Protein AF-A0A8J3FKF2-F1 (afdb_monomer_lite)

Structure (mmCIF, N/CA/C/O backbone):
data_AF-A0A8J3FKF2-F1
#
_entry.id   AF-A0A8J3FKF2-F1
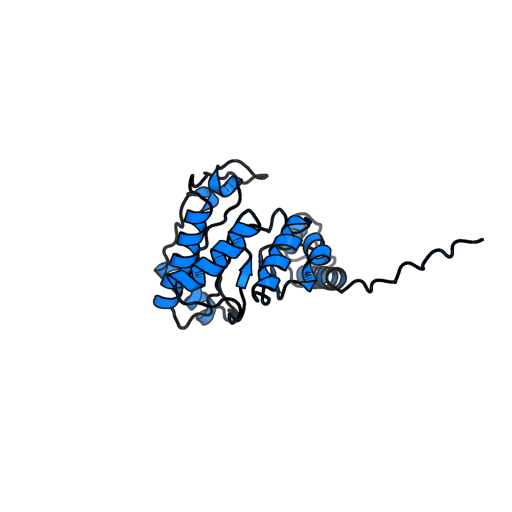#
loop_
_atom_site.group_PDB
_atom_site.id
_atom_site.type_symbol
_atom_site.label_atom_id
_atom_site.label_alt_id
_atom_site.label_comp_id
_atom_site.label_asym_id
_atom_site.label_entity_id
_atom_site.label_seq_id
_atom_site.pdbx_PDB_ins_code
_atom_site.Cartn_x
_atom_site.Cartn_y
_atom_site.Cartn_z
_atom_site.occupancy
_atom_site.B_iso_or_equiv
_atom_site.auth_seq_id
_atom_site.auth_comp_id
_atom_site.auth_asym_id
_atom_site.auth_atom_id
_atom_site.pdbx_PDB_model_num
ATOM 1 N N . MET A 1 1 ? 1.160 11.896 -6.308 1.00 74.00 1 MET A N 1
ATOM 2 C CA . MET A 1 1 ? 1.160 11.082 -5.065 1.00 74.00 1 MET A CA 1
ATOM 3 C C . MET A 1 1 ? 1.276 12.001 -3.857 1.00 74.00 1 MET A C 1
ATOM 5 O O . MET A 1 1 ? 1.929 13.041 -3.976 1.00 74.00 1 MET A O 1
ATOM 9 N N . VAL A 1 2 ? 0.697 11.613 -2.712 1.00 82.31 2 VAL A N 1
ATOM 10 C CA . VAL A 1 2 ? 0.692 12.404 -1.460 1.00 82.31 2 VAL A CA 1
ATOM 11 C C . VAL A 1 2 ? 2.087 12.922 -1.109 1.00 82.31 2 VAL A C 1
ATOM 13 O O . VAL A 1 2 ? 2.254 14.107 -0.851 1.00 82.31 2 VAL A O 1
ATOM 16 N N . GLN A 1 3 ? 3.116 12.083 -1.239 1.00 83.50 3 GLN A N 1
ATOM 17 C CA . GLN A 1 3 ? 4.503 12.444 -0.923 1.00 83.50 3 GLN A CA 1
ATOM 18 C C . GLN A 1 3 ? 5.053 13.687 -1.657 1.00 83.50 3 GLN A C 1
ATOM 20 O O . GLN A 1 3 ? 5.934 14.359 -1.134 1.00 83.50 3 GLN A O 1
ATOM 25 N N . GLN A 1 4 ? 4.544 14.015 -2.849 1.00 85.81 4 GLN A N 1
ATOM 26 C CA . GLN A 1 4 ? 4.988 15.174 -3.644 1.00 85.81 4 GLN A CA 1
ATOM 27 C C . GLN A 1 4 ? 4.035 16.367 -3.560 1.00 85.81 4 GLN A C 1
ATOM 29 O O . GLN A 1 4 ? 4.445 17.500 -3.771 1.00 85.81 4 GLN A O 1
ATOM 34 N N . THR A 1 5 ? 2.756 16.108 -3.295 1.00 89.38 5 THR A N 1
ATOM 35 C CA . THR A 1 5 ? 1.676 17.102 -3.448 1.00 89.38 5 THR A CA 1
ATOM 36 C C . THR A 1 5 ? 0.939 17.381 -2.143 1.00 89.38 5 THR A C 1
ATOM 38 O O . THR A 1 5 ? 0.010 18.180 -2.125 1.00 89.38 5 THR A O 1
ATOM 41 N N . ARG A 1 6 ? 1.342 16.719 -1.050 1.00 92.62 6 ARG A N 1
ATOM 42 C CA . ARG A 1 6 ? 0.738 16.762 0.294 1.00 92.62 6 ARG A CA 1
ATOM 43 C C . ARG A 1 6 ? -0.712 16.270 0.372 1.00 92.62 6 ARG A C 1
ATOM 45 O O . ARG A 1 6 ? -1.298 16.270 1.448 1.00 92.62 6 ARG A O 1
ATOM 52 N N . ARG A 1 7 ? -1.289 15.825 -0.748 1.00 92.88 7 ARG A N 1
ATOM 53 C CA . ARG A 1 7 ? -2.654 15.300 -0.852 1.00 92.88 7 ARG A CA 1
ATOM 54 C C . ARG A 1 7 ? -2.790 14.293 -1.986 1.00 92.88 7 ARG A C 1
ATOM 56 O O . ARG A 1 7 ? -1.927 14.195 -2.857 1.00 92.88 7 ARG A O 1
ATOM 63 N N . TRP A 1 8 ? -3.892 13.558 -1.997 1.00 94.69 8 TRP A N 1
ATOM 64 C CA . TRP A 1 8 ? -4.310 12.836 -3.192 1.00 94.69 8 TRP A CA 1
ATOM 65 C C . TRP A 1 8 ? -4.815 13.832 -4.239 1.00 94.69 8 TRP A C 1
ATOM 67 O O . TRP A 1 8 ? -5.600 14.722 -3.930 1.00 94.69 8 TRP A O 1
ATOM 77 N N . THR A 1 9 ? -4.313 13.717 -5.468 1.00 94.62 9 THR A N 1
ATOM 78 C CA . THR A 1 9 ? -4.719 14.571 -6.601 1.00 94.62 9 THR A CA 1
ATOM 79 C C . THR A 1 9 ? -5.822 13.942 -7.444 1.00 94.62 9 THR A C 1
ATOM 81 O O . THR A 1 9 ? -6.463 14.641 -8.214 1.00 94.62 9 THR A O 1
ATOM 84 N N . ILE A 1 10 ? -6.015 12.631 -7.304 1.00 94.94 10 ILE A N 1
ATOM 85 C CA . ILE A 1 10 ? -7.121 11.870 -7.884 1.00 94.94 10 ILE A CA 1
ATOM 86 C C . ILE A 1 10 ? -8.153 11.720 -6.772 1.00 94.94 10 ILE A C 1
ATOM 88 O O . ILE A 1 10 ? -7.801 11.268 -5.678 1.00 94.94 10 ILE A O 1
ATOM 92 N N . GLY A 1 11 ? -9.392 12.128 -7.029 1.00 96.88 11 GLY A N 1
ATOM 93 C CA . GLY A 1 11 ? -10.478 11.990 -6.060 1.00 96.88 11 GLY A CA 1
ATOM 94 C C . GLY A 1 11 ? -10.987 10.542 -5.948 1.00 96.88 11 GLY A C 1
ATOM 95 O O . GLY A 1 11 ? -10.797 9.764 -6.884 1.00 96.88 11 GLY A O 1
ATOM 96 N N . PRO A 1 12 ? -11.696 10.187 -4.861 1.00 98.06 12 PRO A N 1
ATOM 97 C CA . PRO A 1 12 ? -12.254 8.846 -4.651 1.00 98.06 12 PRO A CA 1
ATOM 98 C C . PRO A 1 12 ? -13.132 8.339 -5.801 1.00 98.06 12 PRO A C 1
ATOM 100 O O . PRO A 1 12 ? -12.966 7.206 -6.243 1.00 98.06 12 PRO A O 1
ATOM 103 N N . GLY A 1 13 ? -14.016 9.183 -6.347 1.00 98.38 13 GLY A N 1
ATOM 104 C CA . GLY A 1 13 ? -14.876 8.804 -7.476 1.00 98.38 13 GLY A CA 1
ATOM 105 C C . GLY A 1 13 ? -14.091 8.497 -8.755 1.00 98.38 13 GLY A C 1
ATOM 106 O O . GLY A 1 13 ? -14.350 7.497 -9.422 1.00 98.38 13 GLY A O 1
ATOM 107 N N . GLU A 1 14 ? -13.072 9.303 -9.065 1.00 98.38 14 GLU A N 1
ATOM 108 C CA . GLU A 1 14 ? -12.185 9.039 -10.202 1.00 98.38 14 GLU A CA 1
ATOM 109 C C . GLU A 1 14 ? -11.355 7.766 -9.974 1.00 98.38 14 GLU A C 1
ATOM 111 O O . GLU A 1 14 ? -11.168 6.968 -10.894 1.00 98.38 14 GLU A O 1
ATOM 116 N N . TYR A 1 15 ? -10.884 7.537 -8.746 1.00 98.25 15 TYR A N 1
ATOM 117 C CA . TYR A 1 15 ? -10.175 6.312 -8.390 1.00 98.25 15 TYR A CA 1
ATOM 118 C C . TYR A 1 15 ? -11.058 5.072 -8.585 1.00 98.25 15 TYR A C 1
ATOM 120 O O . TYR A 1 15 ? -10.641 4.135 -9.264 1.00 98.25 15 TYR A O 1
ATOM 128 N N . VAL A 1 16 ? -12.302 5.097 -8.096 1.00 98.56 16 VAL A N 1
ATOM 129 C CA . VAL A 1 16 ? -13.299 4.033 -8.309 1.00 98.56 16 VAL A CA 1
ATOM 130 C C . VAL A 1 16 ? -13.549 3.781 -9.795 1.00 98.56 16 VAL A C 1
ATOM 132 O O . VAL A 1 16 ? -13.548 2.627 -10.223 1.00 98.56 16 VAL A O 1
ATOM 135 N N . ALA A 1 17 ? -13.716 4.833 -10.601 1.00 98.31 17 ALA A N 1
ATOM 136 C CA . ALA A 1 17 ? -13.923 4.686 -12.041 1.00 98.31 17 ALA A CA 1
ATOM 137 C C . ALA A 1 17 ? -12.740 3.965 -12.712 1.00 98.31 17 ALA A C 1
ATOM 139 O O . ALA A 1 17 ? -12.934 3.068 -13.533 1.00 98.31 17 ALA A O 1
ATOM 140 N N . ARG A 1 18 ? -11.505 4.292 -12.304 1.00 98.00 18 ARG A N 1
ATOM 141 C CA . ARG A 1 18 ? -10.296 3.592 -12.765 1.00 98.00 18 ARG A CA 1
ATOM 142 C C . ARG A 1 18 ? -10.274 2.133 -12.310 1.00 98.00 18 ARG A C 1
ATOM 144 O O . ARG A 1 18 ? -9.927 1.272 -13.109 1.00 98.00 18 ARG A O 1
ATOM 151 N N . LEU A 1 19 ? -10.658 1.836 -11.068 1.00 98.25 19 LEU A N 1
ATOM 152 C CA . LEU A 1 19 ? -10.714 0.457 -10.577 1.00 98.25 19 LEU A CA 1
ATOM 153 C C . LEU A 1 19 ? -11.749 -0.390 -11.330 1.00 98.25 19 LEU A C 1
ATOM 155 O O . LEU A 1 19 ? -11.426 -1.514 -11.712 1.00 98.25 19 LEU A O 1
ATOM 159 N N . ARG A 1 20 ? -12.946 0.149 -11.606 1.00 98.19 20 ARG A N 1
ATOM 160 C CA . ARG A 1 20 ? -13.951 -0.530 -12.446 1.00 98.19 20 ARG A CA 1
ATOM 161 C C . ARG A 1 20 ? -13.404 -0.796 -13.839 1.00 98.19 20 ARG A C 1
ATOM 163 O O . ARG A 1 20 ? -13.422 -1.933 -14.287 1.00 98.19 20 ARG A O 1
ATOM 170 N N . ARG A 1 21 ? -12.773 0.205 -14.457 1.00 97.88 21 ARG A N 1
ATOM 171 C CA . ARG A 1 21 ? -12.080 0.026 -15.736 1.00 97.88 21 ARG A CA 1
ATOM 172 C C . ARG A 1 21 ? -11.040 -1.100 -15.687 1.00 97.88 21 ARG A C 1
ATOM 174 O O . ARG A 1 21 ? -10.989 -1.929 -16.587 1.00 97.88 21 ARG A O 1
ATOM 181 N N . TYR A 1 22 ? -10.209 -1.160 -14.647 1.00 97.44 22 TYR A N 1
ATOM 182 C CA . TYR A 1 22 ? -9.208 -2.224 -14.515 1.00 97.44 22 TYR A CA 1
ATOM 183 C C . TYR A 1 22 ? -9.851 -3.604 -14.336 1.00 97.44 22 TYR A C 1
ATOM 185 O O . TYR A 1 22 ? -9.356 -4.578 -14.897 1.00 97.44 22 TYR A O 1
ATOM 193 N N . ARG A 1 23 ? -10.959 -3.700 -13.596 1.00 97.12 23 ARG A N 1
ATOM 194 C CA . ARG A 1 23 ? -11.720 -4.945 -13.453 1.00 97.12 23 ARG A CA 1
ATOM 195 C C . ARG A 1 23 ? -12.351 -5.380 -14.779 1.00 97.12 23 ARG A C 1
ATOM 197 O O . ARG A 1 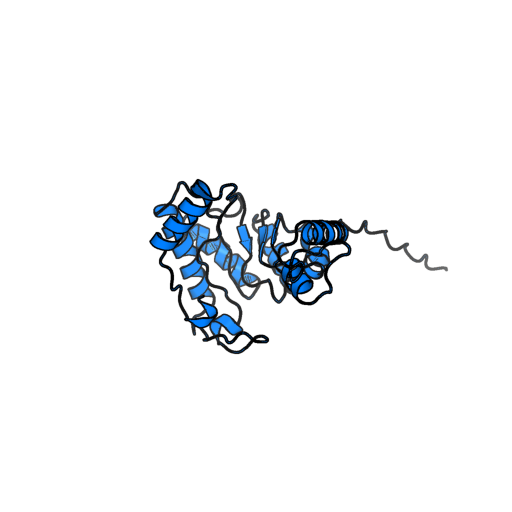23 ? -12.224 -6.548 -15.130 1.00 97.12 23 ARG A O 1
ATOM 204 N N . ASP A 1 24 ? -12.985 -4.452 -15.487 1.00 97.19 24 ASP A N 1
ATOM 205 C CA . ASP A 1 24 ? -13.892 -4.749 -16.600 1.00 97.19 24 ASP A CA 1
ATOM 206 C C . ASP A 1 24 ? -13.162 -4.835 -17.951 1.00 97.19 24 ASP A C 1
ATOM 208 O O . ASP A 1 24 ? -13.478 -5.697 -18.766 1.00 97.19 24 ASP A O 1
ATOM 212 N N . GLU A 1 25 ? -12.151 -3.990 -18.185 1.00 97.69 25 GLU A N 1
ATOM 213 C CA . GLU A 1 25 ? -11.429 -3.927 -19.468 1.00 97.69 25 GLU A CA 1
ATOM 214 C C . GLU A 1 25 ? -10.081 -4.663 -19.451 1.00 97.69 25 GLU A C 1
ATOM 216 O O . GLU A 1 25 ? -9.671 -5.221 -20.467 1.00 97.69 25 GLU A O 1
ATOM 221 N N . ILE A 1 26 ? -9.359 -4.649 -18.322 1.00 95.38 26 ILE A N 1
ATOM 222 C CA . ILE A 1 26 ? -8.056 -5.335 -18.198 1.00 95.38 26 ILE A CA 1
ATOM 223 C C . ILE A 1 26 ? -8.250 -6.753 -17.642 1.00 95.38 26 ILE A C 1
ATOM 225 O O . ILE A 1 26 ? -7.617 -7.703 -18.108 1.00 95.38 26 ILE A O 1
ATOM 229 N N . GLY A 1 27 ? -9.139 -6.903 -16.658 1.00 93.50 27 GLY A N 1
ATOM 230 C CA . GLY A 1 27 ? -9.433 -8.171 -16.001 1.00 93.50 27 GLY A CA 1
ATOM 231 C C . GLY A 1 27 ? -8.412 -8.566 -14.930 1.00 93.50 27 GLY A C 1
ATOM 232 O O . GLY A 1 27 ? -7.360 -7.952 -14.755 1.00 93.50 27 GLY A O 1
ATOM 233 N N . ARG A 1 28 ? -8.732 -9.642 -14.195 1.00 93.94 28 ARG A N 1
ATOM 234 C CA . ARG A 1 28 ? -7.884 -10.244 -13.139 1.00 93.94 28 ARG A CA 1
ATOM 235 C C . ARG A 1 28 ? -7.518 -9.301 -11.982 1.00 93.94 28 ARG A C 1
ATOM 237 O O . ARG A 1 28 ? -6.514 -9.524 -11.304 1.00 93.94 28 ARG A O 1
ATOM 244 N N . LEU A 1 29 ? -8.333 -8.277 -11.726 1.00 96.38 29 LEU A N 1
ATOM 245 C CA . LEU A 1 29 ? -8.204 -7.461 -10.522 1.00 96.38 29 LEU A CA 1
ATOM 246 C C . LEU A 1 29 ? -8.558 -8.316 -9.296 1.00 96.38 29 LEU A C 1
ATOM 248 O O . LEU A 1 29 ? -9.726 -8.600 -9.058 1.00 96.38 29 LEU A O 1
ATOM 252 N N . LEU A 1 30 ? -7.547 -8.742 -8.536 1.00 96.25 30 LEU A N 1
ATOM 253 C CA . LEU A 1 30 ? -7.751 -9.538 -7.319 1.00 96.25 30 LEU A CA 1
ATOM 254 C C . LEU A 1 30 ? -8.245 -8.678 -6.156 1.00 96.25 30 LEU A C 1
ATOM 256 O O . LEU A 1 30 ? -9.143 -9.075 -5.423 1.00 96.25 30 LEU A O 1
ATOM 260 N N . TRP A 1 31 ? -7.628 -7.514 -5.986 1.00 97.81 31 TRP A N 1
ATOM 261 C CA . TRP A 1 31 ? -7.981 -6.516 -4.990 1.00 97.81 31 TRP A CA 1
ATOM 262 C C . TRP A 1 31 ? -7.328 -5.176 -5.336 1.00 97.81 31 TRP A C 1
ATOM 264 O O . TRP A 1 31 ? -6.410 -5.115 -6.160 1.00 97.81 31 TRP A O 1
ATOM 274 N N . ALA A 1 32 ? -7.785 -4.108 -4.690 1.00 98.06 32 ALA A N 1
ATOM 275 C CA . ALA A 1 32 ? -7.152 -2.796 -4.721 1.00 98.06 32 ALA A CA 1
ATOM 276 C C . ALA A 1 32 ? -6.897 -2.281 -3.298 1.00 98.06 32 ALA A C 1
ATOM 278 O O . ALA A 1 32 ? -7.684 -2.526 -2.386 1.00 98.06 32 ALA A O 1
ATOM 279 N N . ALA A 1 33 ? -5.791 -1.562 -3.110 1.00 97.94 33 ALA A N 1
ATOM 280 C CA . ALA A 1 33 ? -5.568 -0.778 -1.898 1.00 97.94 33 ALA A CA 1
ATOM 281 C C . ALA A 1 33 ? -6.452 0.490 -1.925 1.00 97.94 33 ALA A C 1
ATOM 283 O O . ALA A 1 33 ? -6.813 0.954 -3.016 1.00 97.94 33 ALA A O 1
ATOM 284 N N . PRO A 1 34 ? -6.795 1.081 -0.770 1.00 98.00 34 PRO A N 1
ATOM 285 C CA . PRO A 1 34 ? -7.420 2.390 -0.723 1.00 98.00 34 PRO A CA 1
ATOM 286 C C . PRO A 1 34 ? -6.383 3.475 -1.055 1.00 98.00 34 PRO A C 1
ATOM 288 O O . PRO A 1 34 ? -5.201 3.201 -1.254 1.00 98.00 34 PRO A O 1
ATOM 291 N N . GLN A 1 35 ? -6.816 4.730 -1.110 1.00 97.81 35 GLN A N 1
ATOM 292 C CA . GLN A 1 35 ? -5.927 5.887 -1.194 1.00 97.81 35 GLN A CA 1
ATOM 293 C C . GLN A 1 35 ? -5.395 6.224 0.213 1.00 97.81 35 GLN A C 1
ATOM 295 O O . GLN A 1 35 ? -5.746 7.243 0.816 1.00 97.81 35 GLN A O 1
ATOM 300 N N . ASP A 1 36 ? -4.571 5.330 0.756 1.00 97.50 36 ASP A N 1
ATOM 301 C CA . ASP A 1 36 ? -4.007 5.406 2.102 1.00 97.50 36 ASP A CA 1
ATOM 302 C C . ASP A 1 36 ? -2.941 6.506 2.259 1.00 97.50 36 ASP A C 1
ATOM 304 O O . ASP A 1 36 ? -2.478 7.127 1.299 1.00 97.50 36 ASP A O 1
ATOM 308 N N . TRP A 1 37 ? -2.571 6.799 3.505 1.00 97.75 37 TRP A N 1
ATOM 309 C CA . TRP A 1 37 ? -1.619 7.854 3.846 1.00 97.75 37 TRP A CA 1
ATOM 310 C C . TRP A 1 37 ? -0.431 7.268 4.607 1.00 97.75 37 TRP A C 1
ATOM 312 O O . TRP A 1 37 ? -0.545 6.877 5.764 1.00 97.75 37 TRP A O 1
ATOM 322 N N . MET A 1 38 ? 0.732 7.224 3.953 1.00 96.94 38 MET A N 1
ATOM 323 C CA . MET A 1 38 ? 1.953 6.652 4.526 1.00 96.94 38 MET A CA 1
ATOM 324 C C . MET A 1 38 ? 2.485 7.489 5.696 1.00 96.94 38 MET A C 1
ATOM 326 O O . MET A 1 38 ? 2.573 8.710 5.600 1.00 96.94 38 MET A O 1
ATOM 330 N N . CYS A 1 39 ? 2.912 6.836 6.771 1.00 97.69 39 CYS A N 1
ATOM 331 C CA . CYS A 1 39 ? 3.336 7.436 8.040 1.00 97.69 39 CYS A CA 1
ATOM 332 C C . CYS A 1 39 ? 4.860 7.567 8.189 1.00 97.69 39 CYS A C 1
ATOM 334 O O . CYS A 1 39 ? 5.360 7.841 9.274 1.00 97.69 39 CYS A O 1
ATOM 336 N N . GLU A 1 40 ? 5.621 7.353 7.117 1.00 96.00 40 GLU A N 1
ATOM 337 C CA . GLU A 1 40 ? 7.080 7.444 7.176 1.00 96.00 40 GLU A CA 1
ATOM 338 C C . GLU A 1 40 ? 7.540 8.885 7.482 1.00 96.00 40 GLU A C 1
ATOM 340 O O . GLU A 1 40 ? 6.970 9.825 6.917 1.00 96.00 40 GLU A O 1
ATOM 345 N N . PRO A 1 41 ? 8.611 9.097 8.275 1.00 95.94 41 PRO A N 1
ATOM 346 C CA . PRO A 1 41 ? 9.051 10.433 8.680 1.00 95.94 41 PRO A CA 1
ATOM 347 C C . PRO A 1 41 ? 9.287 11.377 7.504 1.00 95.94 41 PRO A C 1
ATOM 349 O O . PRO A 1 41 ? 8.871 12.526 7.541 1.00 95.94 41 PRO A O 1
ATOM 352 N N . VAL A 1 42 ? 9.864 10.879 6.407 1.00 95.94 42 VAL A N 1
ATOM 353 C CA . VAL A 1 42 ? 10.078 11.676 5.187 1.00 95.94 42 VAL A CA 1
ATOM 354 C C . VAL A 1 42 ? 8.778 12.074 4.482 1.00 95.94 42 VAL A C 1
ATOM 356 O O . VAL A 1 42 ? 8.752 13.079 3.784 1.00 95.94 42 VAL A O 1
ATOM 359 N N . VAL A 1 43 ? 7.685 11.322 4.650 1.00 96.56 43 VAL A N 1
ATOM 360 C CA . VAL A 1 43 ? 6.362 11.684 4.111 1.00 96.56 43 VAL A CA 1
ATOM 361 C C . VAL A 1 43 ? 5.719 12.765 4.975 1.00 96.56 43 VAL A C 1
ATOM 363 O O . VAL A 1 43 ? 5.136 13.699 4.427 1.00 96.56 43 VAL A O 1
ATOM 366 N N . ILE A 1 44 ? 5.866 12.669 6.298 1.00 96.94 44 ILE A N 1
ATOM 367 C CA . ILE A 1 44 ? 5.312 13.624 7.264 1.00 96.94 44 ILE A CA 1
ATOM 368 C C . ILE A 1 44 ? 6.121 14.926 7.297 1.00 96.94 44 ILE A C 1
ATOM 370 O O . ILE A 1 44 ? 5.596 15.987 6.970 1.00 96.94 44 ILE A O 1
ATOM 374 N N . ALA A 1 45 ? 7.404 14.852 7.645 1.00 97.31 45 ALA A N 1
ATOM 375 C CA . ALA A 1 45 ? 8.282 16.007 7.827 1.00 97.31 45 ALA A CA 1
ATOM 376 C C . ALA A 1 45 ? 8.861 16.539 6.505 1.00 97.31 45 ALA A C 1
ATOM 378 O O . ALA A 1 45 ? 9.342 17.667 6.440 1.00 97.31 45 ALA A O 1
ATOM 379 N N . GLY A 1 46 ? 8.798 15.745 5.434 1.00 96.31 46 GLY A N 1
ATOM 380 C CA . GLY A 1 46 ? 9.455 16.056 4.170 1.00 96.31 46 GLY A CA 1
ATOM 381 C C . GLY A 1 46 ? 10.912 15.603 4.154 1.00 96.31 46 GLY A C 1
ATOM 382 O O . GLY A 1 46 ? 11.394 14.921 5.056 1.00 96.31 46 GLY A O 1
ATOM 383 N N . GLY A 1 47 ? 11.615 15.953 3.080 1.00 95.75 47 GLY A N 1
ATOM 384 C CA . GLY A 1 47 ? 13.023 15.609 2.897 1.00 95.75 47 GLY A CA 1
ATOM 385 C C . GLY A 1 47 ? 13.280 14.952 1.550 1.00 95.75 47 GLY A C 1
ATOM 386 O O . GLY A 1 47 ? 12.603 15.237 0.560 1.00 95.75 47 GLY A O 1
ATOM 387 N N . GLN A 1 48 ? 14.281 14.079 1.494 1.00 94.94 48 GLN A N 1
ATOM 388 C CA . GLN A 1 48 ? 14.699 13.437 0.254 1.00 94.94 48 GLN A CA 1
ATOM 389 C C . GLN A 1 48 ? 15.141 11.997 0.507 1.00 94.94 48 GLN A C 1
ATOM 391 O O . GLN A 1 48 ? 15.885 11.719 1.443 1.00 94.94 48 GLN A O 1
ATOM 396 N N . VAL A 1 49 ? 14.703 11.081 -0.358 1.00 91.12 49 VAL A N 1
ATOM 397 C CA . VAL A 1 49 ? 15.164 9.688 -0.380 1.00 91.12 49 VAL A CA 1
ATOM 398 C C . VAL A 1 49 ? 15.641 9.361 -1.787 1.00 91.12 49 VAL A C 1
ATOM 400 O O . VAL A 1 49 ? 14.847 9.246 -2.724 1.00 91.12 49 VAL A O 1
ATOM 403 N N . GLY A 1 50 ? 16.958 9.217 -1.944 1.00 90.00 50 GLY A N 1
ATOM 404 C CA . GLY A 1 50 ? 17.581 9.060 -3.257 1.00 90.00 50 GLY A CA 1
ATOM 405 C C . GLY A 1 50 ? 17.200 10.224 -4.190 1.00 90.00 50 GLY A C 1
ATOM 406 O O . GLY A 1 50 ? 17.394 11.378 -3.807 1.00 90.00 50 GLY A O 1
ATOM 407 N N . PRO A 1 51 ? 16.644 9.959 -5.388 1.00 90.25 51 PRO A N 1
ATOM 408 C CA . PRO A 1 51 ? 16.231 11.009 -6.322 1.00 90.25 51 PRO A CA 1
ATOM 409 C C . PRO A 1 51 ? 14.844 11.602 -6.013 1.00 90.25 51 PRO A C 1
ATOM 411 O O . PRO A 1 51 ? 14.387 12.490 -6.727 1.00 90.25 51 PRO A O 1
ATOM 414 N N . VAL A 1 52 ? 14.128 11.087 -5.007 1.00 90.62 52 VAL A N 1
ATOM 415 C CA . VAL A 1 52 ? 12.741 11.477 -4.732 1.00 90.62 52 VAL A CA 1
ATOM 416 C C . VAL A 1 52 ? 12.702 12.511 -3.614 1.00 90.62 52 VAL A C 1
ATOM 418 O O . VAL A 1 52 ? 13.087 12.218 -2.482 1.00 90.62 52 VAL A O 1
ATOM 421 N N . ARG A 1 53 ? 12.187 13.704 -3.923 1.00 94.69 53 ARG A N 1
ATOM 422 C CA . ARG A 1 53 ? 11.892 14.755 -2.941 1.00 94.69 53 ARG A CA 1
ATOM 423 C C . ARG A 1 53 ? 10.485 14.586 -2.369 1.00 94.69 53 ARG A C 1
ATOM 425 O O . ARG A 1 53 ? 9.536 14.323 -3.110 1.00 94.69 53 ARG A O 1
ATOM 432 N N . PHE A 1 54 ? 10.370 14.771 -1.060 1.00 96.25 54 PHE A N 1
ATOM 433 C CA . PHE A 1 54 ? 9.134 14.689 -0.296 1.00 96.25 54 PHE A CA 1
ATOM 434 C C . PHE A 1 54 ? 8.765 16.078 0.216 1.00 96.25 54 PHE A C 1
ATOM 436 O O . PHE A 1 54 ? 9.579 16.760 0.839 1.00 96.25 54 PHE A O 1
ATOM 443 N N . ALA A 1 55 ? 7.530 16.496 -0.050 1.00 95.69 55 ALA A N 1
ATOM 444 C CA . ALA A 1 55 ? 7.047 17.825 0.309 1.00 95.69 55 ALA A CA 1
ATOM 445 C C . ALA A 1 55 ? 6.772 17.989 1.814 1.00 95.69 55 ALA A C 1
ATOM 447 O O . ALA A 1 55 ? 6.695 19.128 2.275 1.00 95.69 55 ALA A O 1
ATOM 448 N N . GLY A 1 56 ? 6.593 16.876 2.537 1.00 96.50 56 GLY A N 1
ATOM 449 C CA . GLY A 1 56 ? 6.144 16.844 3.928 1.00 96.50 56 GLY A CA 1
ATOM 450 C C . GLY A 1 56 ? 4.667 17.210 4.046 1.00 96.50 56 GLY A C 1
ATOM 451 O O . GLY A 1 56 ? 4.277 18.310 3.660 1.00 96.50 56 GLY A O 1
ATOM 452 N N . THR A 1 57 ? 3.822 16.302 4.531 1.00 97.19 57 THR A N 1
ATOM 453 C CA . THR A 1 57 ? 2.408 16.622 4.792 1.00 97.19 57 THR A CA 1
ATOM 454 C C . THR A 1 57 ? 2.247 17.568 5.980 1.00 97.19 57 THR A C 1
ATOM 456 O O . THR A 1 57 ? 1.287 18.332 6.003 1.00 97.19 57 THR A O 1
ATOM 459 N N . GLY A 1 58 ? 3.176 17.532 6.943 1.00 97.12 58 GLY A N 1
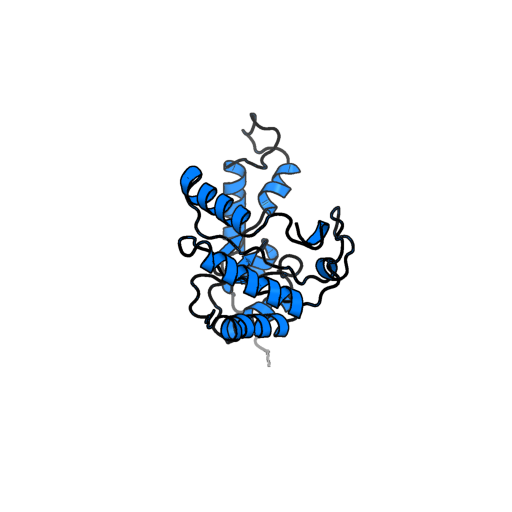ATOM 460 C CA . GLY A 1 58 ? 3.087 18.263 8.208 1.00 97.12 58 GLY A CA 1
ATOM 461 C C . GLY A 1 58 ? 2.025 17.716 9.170 1.00 97.12 58 GLY A C 1
ATOM 462 O O . GLY A 1 58 ? 1.694 18.381 10.144 1.00 97.12 58 GLY A O 1
ATOM 463 N N . LEU A 1 59 ? 1.466 16.534 8.895 1.00 97.88 59 LEU A N 1
ATOM 464 C CA . LEU A 1 59 ? 0.397 15.921 9.687 1.00 97.88 59 LEU A CA 1
ATOM 465 C C . LEU A 1 59 ? 0.948 14.851 10.631 1.00 97.88 59 LEU A C 1
ATOM 467 O O . LEU A 1 59 ? 2.001 14.272 10.383 1.00 97.88 59 LEU A O 1
ATOM 471 N N . SER A 1 60 ? 0.212 14.547 11.697 1.00 98.38 60 SER A N 1
ATOM 472 C CA . SER A 1 60 ? 0.577 13.461 12.607 1.00 98.38 60 SER A CA 1
ATOM 473 C C . SER A 1 60 ? 0.306 12.081 11.996 1.00 98.38 60 SER A C 1
ATOM 475 O O . SER A 1 60 ? -0.508 11.927 11.080 1.00 98.38 60 SER A O 1
ATOM 477 N N . VAL A 1 61 ? 0.941 11.049 12.562 1.00 98.44 61 VAL A N 1
ATOM 478 C CA . VAL A 1 61 ? 0.635 9.643 12.247 1.00 98.44 61 VAL A CA 1
ATOM 479 C C . VAL A 1 61 ? -0.851 9.343 12.473 1.00 98.44 61 VAL A C 1
ATOM 481 O O . VAL A 1 61 ? -1.493 8.754 11.607 1.00 98.44 61 VAL A O 1
ATOM 484 N N . ALA A 1 62 ? -1.423 9.823 13.582 1.00 98.56 62 ALA A N 1
ATOM 485 C CA . ALA A 1 62 ? -2.841 9.645 13.894 1.00 98.56 62 ALA A CA 1
ATOM 486 C C . ALA A 1 62 ? -3.763 10.264 12.827 1.00 98.56 62 ALA A C 1
ATOM 488 O O . ALA A 1 62 ? -4.778 9.674 12.460 1.00 98.56 62 ALA A O 1
ATOM 489 N N . GLU A 1 63 ? -3.405 11.427 12.278 1.00 98.56 63 GLU A N 1
ATOM 490 C CA . GLU A 1 63 ? -4.182 12.050 11.204 1.00 98.56 63 GLU A CA 1
ATOM 491 C C . GLU A 1 63 ? -4.070 11.267 9.885 1.00 98.56 63 GLU A C 1
ATOM 493 O O . GLU A 1 63 ? -5.063 11.085 9.180 1.00 98.56 63 GLU A O 1
ATOM 498 N N . HIS A 1 64 ? -2.891 10.731 9.558 1.00 98.50 64 HIS A N 1
ATOM 499 C CA . HIS A 1 64 ? -2.736 9.830 8.411 1.00 98.50 64 HIS A CA 1
ATOM 500 C C . HIS A 1 64 ? -3.569 8.546 8.562 1.00 98.50 64 HIS A C 1
ATOM 502 O O . HIS A 1 64 ? -4.190 8.097 7.593 1.00 98.50 64 HIS A O 1
ATOM 508 N N . GLN A 1 65 ? -3.647 7.981 9.768 1.00 98.75 65 GLN A N 1
ATOM 509 C CA . GLN A 1 65 ? -4.496 6.822 10.057 1.00 98.75 65 GLN A CA 1
ATOM 510 C C . GLN A 1 65 ? -5.977 7.146 9.850 1.00 98.75 65 GLN A C 1
ATOM 512 O O . GLN A 1 65 ? -6.642 6.450 9.085 1.00 98.75 65 GLN A O 1
ATOM 517 N N . ARG A 1 66 ? -6.479 8.246 10.431 1.00 98.75 66 ARG A N 1
ATOM 518 C CA . ARG A 1 66 ? -7.874 8.688 10.243 1.00 98.75 66 ARG A CA 1
ATOM 519 C C . ARG A 1 66 ? -8.223 8.874 8.773 1.00 98.75 66 ARG A C 1
ATOM 521 O O . ARG A 1 66 ? -9.255 8.383 8.330 1.00 98.75 66 ARG A O 1
ATOM 528 N N . ARG A 1 67 ? -7.351 9.520 7.993 1.00 98.56 67 ARG A N 1
ATOM 529 C CA . ARG A 1 67 ? -7.568 9.705 6.547 1.00 98.56 67 ARG A CA 1
ATOM 530 C C . ARG A 1 67 ? -7.546 8.397 5.771 1.00 98.56 67 ARG A C 1
ATOM 532 O O . ARG A 1 67 ? -8.301 8.256 4.816 1.00 98.56 67 ARG A O 1
ATOM 539 N N . THR A 1 68 ? -6.700 7.452 6.171 1.00 98.69 68 THR A N 1
ATOM 540 C CA . THR A 1 68 ? -6.647 6.114 5.569 1.00 98.69 68 THR A CA 1
ATOM 541 C C . THR A 1 68 ? -7.947 5.351 5.820 1.00 98.69 68 THR A C 1
ATOM 543 O O . THR A 1 68 ? -8.563 4.875 4.868 1.00 98.69 68 THR A O 1
ATOM 546 N N . VAL A 1 69 ? -8.404 5.295 7.075 1.00 98.69 69 VAL A N 1
ATOM 547 C CA . VAL A 1 69 ? -9.645 4.605 7.468 1.00 98.69 69 VAL A CA 1
ATOM 548 C C . VAL A 1 69 ? -10.872 5.272 6.839 1.00 98.69 69 VAL A C 1
ATOM 550 O O . VAL A 1 69 ? -11.709 4.590 6.250 1.00 98.69 69 VAL A O 1
ATOM 553 N N . ALA A 1 70 ? -10.951 6.606 6.870 1.00 98.56 70 ALA A N 1
ATOM 554 C CA . ALA A 1 70 ? -12.040 7.356 6.246 1.00 98.56 70 ALA A CA 1
ATOM 555 C C . ALA A 1 70 ? -12.084 7.158 4.723 1.00 98.56 70 ALA A C 1
ATOM 557 O O . ALA A 1 70 ? -13.160 6.992 4.151 1.00 98.56 70 ALA A O 1
ATOM 558 N N . ASN A 1 71 ? -10.925 7.124 4.055 1.00 98.62 71 ASN A N 1
ATOM 559 C CA . ASN A 1 71 ? -10.883 6.848 2.624 1.00 98.62 71 ASN A CA 1
ATOM 560 C C . ASN A 1 71 ? -11.350 5.422 2.304 1.00 98.62 71 ASN A C 1
ATOM 562 O O . ASN A 1 71 ? -12.125 5.242 1.371 1.00 98.62 71 ASN A O 1
ATOM 566 N N . PHE A 1 72 ? -10.937 4.423 3.086 1.00 98.62 72 PHE A N 1
ATOM 567 C CA . PHE A 1 72 ? -11.434 3.057 2.926 1.00 98.62 72 PHE A CA 1
ATOM 568 C C . PHE A 1 72 ? -12.963 2.981 3.051 1.00 98.62 72 PHE A C 1
ATOM 570 O O . PHE A 1 72 ? -13.610 2.368 2.202 1.00 98.62 72 PHE A O 1
ATOM 577 N N . ALA A 1 73 ? -13.544 3.643 4.057 1.00 98.50 73 ALA A N 1
ATOM 578 C CA . ALA A 1 73 ? -14.994 3.711 4.237 1.00 98.50 73 ALA A CA 1
ATOM 579 C C . ALA A 1 73 ? -15.693 4.325 3.018 1.00 98.50 73 ALA A C 1
ATOM 581 O O . ALA A 1 73 ? -16.589 3.713 2.441 1.00 98.50 73 ALA A O 1
ATOM 582 N N . GLN A 1 74 ? -15.211 5.487 2.571 1.00 98.62 74 GLN A N 1
ATOM 583 C CA . GLN A 1 74 ? -15.761 6.190 1.417 1.00 98.62 74 GLN A CA 1
ATOM 584 C C . GLN A 1 74 ? -15.682 5.350 0.136 1.00 98.62 74 GLN A C 1
ATOM 586 O O . GLN A 1 74 ? -16.617 5.328 -0.658 1.00 98.62 74 GLN A O 1
ATOM 591 N N . LEU A 1 75 ? -14.572 4.644 -0.089 1.00 98.62 75 LEU A N 1
ATOM 592 C CA . LEU A 1 75 ? -14.425 3.792 -1.267 1.00 98.62 75 LEU A CA 1
ATOM 593 C C . LEU A 1 75 ? -15.364 2.580 -1.226 1.00 98.62 75 LEU A C 1
ATOM 595 O O . LEU A 1 75 ? -15.911 2.214 -2.265 1.00 98.62 75 LEU A O 1
ATOM 599 N N . ARG A 1 76 ? -15.588 1.987 -0.046 1.00 97.38 76 ARG A N 1
ATOM 600 C CA . ARG A 1 76 ? -16.567 0.903 0.131 1.00 97.38 76 ARG A CA 1
ATOM 601 C C . ARG A 1 76 ? -18.005 1.366 -0.071 1.00 97.38 76 ARG A C 1
ATOM 603 O O . ARG A 1 76 ? -18.799 0.600 -0.600 1.00 97.38 76 ARG A O 1
ATOM 610 N N . GLU A 1 77 ? -18.327 2.593 0.323 1.00 98.00 77 GLU A N 1
ATOM 611 C CA . GLU A 1 77 ? -19.637 3.198 0.074 1.00 98.00 77 GLU A CA 1
ATOM 612 C C . GLU A 1 77 ? -19.855 3.472 -1.423 1.00 98.00 77 GLU A C 1
ATOM 614 O O . GLU A 1 77 ? -20.886 3.110 -1.982 1.00 98.00 77 GLU A O 1
ATOM 619 N N . LEU A 1 78 ? -18.858 4.052 -2.102 1.00 98.50 78 LEU A N 1
ATOM 620 C CA . LEU A 1 78 ? -18.936 4.382 -3.532 1.00 98.50 78 LEU A CA 1
ATOM 621 C C . LEU A 1 78 ? -18.927 3.150 -4.453 1.00 98.50 78 LEU A C 1
ATOM 623 O O . LEU A 1 78 ? -19.439 3.201 -5.578 1.00 98.50 78 LEU A O 1
ATOM 627 N N . ALA A 1 79 ? -18.278 2.070 -4.023 1.00 98.06 79 ALA A N 1
ATOM 628 C CA . ALA A 1 79 ? -18.087 0.872 -4.828 1.00 98.06 79 ALA A CA 1
ATOM 629 C C . ALA A 1 79 ? -18.055 -0.401 -3.972 1.00 98.06 79 ALA A C 1
ATOM 631 O O . ALA A 1 79 ? -17.010 -1.054 -3.873 1.00 98.06 79 ALA A O 1
ATOM 632 N N . PRO A 1 80 ? -19.197 -0.796 -3.381 1.00 97.31 80 PRO A N 1
ATOM 633 C CA . PRO A 1 80 ? -19.292 -2.029 -2.597 1.00 97.31 80 PRO A CA 1
ATOM 634 C C . PRO A 1 80 ? -19.033 -3.285 -3.445 1.00 97.31 80 PRO A C 1
ATOM 636 O O . PRO A 1 80 ? -18.722 -4.343 -2.908 1.00 97.31 80 PRO A O 1
ATOM 639 N N . ASP A 1 81 ? -19.137 -3.162 -4.772 1.00 96.75 81 ASP A N 1
ATOM 640 C CA . ASP A 1 81 ? -18.863 -4.199 -5.763 1.00 96.75 81 ASP A CA 1
ATOM 641 C C . ASP A 1 81 ? -17.364 -4.439 -6.031 1.00 96.75 81 ASP A C 1
ATOM 643 O O . ASP A 1 81 ? -17.008 -5.409 -6.706 1.00 96.75 81 ASP A O 1
ATOM 647 N N . LEU A 1 82 ? -16.474 -3.560 -5.556 1.00 97.94 82 LEU A N 1
ATOM 648 C CA . LEU A 1 82 ? -15.037 -3.668 -5.798 1.00 97.94 82 LEU A CA 1
ATOM 649 C C . LEU A 1 82 ? -14.289 -4.317 -4.620 1.00 97.94 82 LEU A C 1
ATOM 651 O O . LEU A 1 82 ? -14.545 -3.985 -3.462 1.00 97.94 82 LEU A O 1
ATOM 655 N N . PRO A 1 83 ? -13.290 -5.182 -4.892 1.00 96.75 83 PRO A N 1
ATOM 656 C CA . PRO A 1 83 ? -12.500 -5.848 -3.858 1.00 96.75 83 PRO A CA 1
ATOM 657 C C . PRO A 1 83 ? -11.439 -4.906 -3.259 1.00 96.75 83 PRO A C 1
ATOM 659 O O . PRO A 1 83 ? -10.242 -5.047 -3.506 1.00 96.75 83 PRO A O 1
ATOM 662 N N . ILE A 1 84 ? -11.861 -3.905 -2.489 1.00 98.44 84 ILE A N 1
ATOM 663 C CA . ILE A 1 84 ? -10.952 -2.955 -1.834 1.00 98.44 84 ILE A CA 1
ATOM 664 C C . ILE A 1 84 ? -10.585 -3.489 -0.447 1.00 98.44 84 ILE A C 1
ATOM 666 O O . ILE A 1 84 ? -11.459 -3.700 0.392 1.00 98.44 84 ILE A O 1
ATOM 670 N N . ILE A 1 85 ? -9.293 -3.718 -0.205 1.00 98.50 85 ILE A N 1
ATOM 671 C CA . ILE A 1 85 ? -8.796 -4.226 1.083 1.00 98.50 85 ILE A CA 1
ATOM 672 C C . ILE A 1 85 ? -8.496 -3.072 2.051 1.00 98.50 85 ILE A C 1
ATOM 674 O O . ILE A 1 85 ? -8.116 -1.992 1.600 1.00 98.50 85 ILE A O 1
ATOM 678 N N . PRO A 1 86 ? -8.621 -3.263 3.374 1.00 98.69 86 PRO A N 1
ATOM 679 C CA . PRO A 1 86 ? -8.130 -2.294 4.348 1.00 98.69 86 PRO A CA 1
ATOM 680 C C . PRO A 1 86 ? -6.596 -2.270 4.372 1.00 98.69 86 PRO A C 1
ATOM 682 O O . PRO A 1 86 ? -5.926 -3.260 4.063 1.00 98.69 86 PRO A O 1
ATOM 685 N N . VAL A 1 87 ? -6.032 -1.136 4.785 1.00 98.75 87 VAL A N 1
ATOM 686 C CA . VAL A 1 87 ? -4.589 -0.964 5.002 1.00 98.75 87 VAL A CA 1
ATOM 687 C C . VAL A 1 87 ? -4.352 -0.403 6.395 1.00 98.75 87 VAL A C 1
ATOM 689 O O . VAL A 1 87 ? -4.908 0.639 6.746 1.00 98.75 87 VAL A O 1
ATOM 692 N N . VAL A 1 88 ? -3.507 -1.075 7.176 1.00 98.75 88 VAL A N 1
ATOM 693 C CA . VAL A 1 88 ? -3.033 -0.560 8.464 1.00 98.75 88 VAL A CA 1
ATOM 694 C C . VAL A 1 88 ? -1.802 0.314 8.249 1.00 98.75 88 VAL A C 1
ATOM 696 O O . VAL A 1 88 ? -0.858 -0.057 7.543 1.00 98.75 88 VAL A O 1
ATOM 699 N N . GLN A 1 89 ? -1.824 1.494 8.860 1.00 98.38 89 GLN A N 1
ATOM 700 C CA . GLN A 1 89 ? -0.771 2.501 8.767 1.00 98.38 89 GLN A CA 1
ATOM 701 C C . GLN A 1 89 ? -0.203 2.816 10.149 1.00 98.38 89 GLN A C 1
ATOM 703 O O . GLN A 1 89 ? -0.903 2.731 11.153 1.00 98.38 89 GLN A O 1
ATOM 708 N N . GLY A 1 90 ? 1.068 3.205 10.202 1.00 98.12 90 GLY A N 1
ATOM 709 C CA . GLY A 1 90 ? 1.759 3.522 11.448 1.00 98.12 90 GLY A CA 1
ATOM 710 C C . GLY A 1 90 ? 3.254 3.736 11.245 1.00 98.12 90 GLY A C 1
ATOM 711 O O . GLY A 1 90 ? 3.781 3.462 10.161 1.00 98.12 90 GLY A O 1
ATOM 712 N N . TRP A 1 91 ? 3.939 4.236 12.275 1.00 97.06 91 TRP A N 1
ATOM 713 C CA . TRP A 1 91 ? 5.396 4.286 12.308 1.00 97.06 91 TRP A CA 1
ATOM 714 C C . TRP A 1 91 ? 5.945 3.402 13.422 1.00 97.06 91 TRP A C 1
ATOM 716 O O . TRP A 1 91 ? 6.730 2.511 13.148 1.00 97.06 91 TRP A O 1
ATOM 726 N N . GLU A 1 92 ? 5.485 3.514 14.651 1.00 96.75 92 GLU A N 1
ATOM 727 C CA . GLU A 1 92 ? 5.883 2.597 15.717 1.00 96.75 92 GLU A CA 1
ATOM 728 C C . GLU A 1 92 ? 4.931 1.402 15.810 1.00 96.75 92 GLU A C 1
ATOM 730 O O . GLU A 1 92 ? 3.831 1.423 15.262 1.00 96.75 92 GLU A O 1
ATOM 735 N N . ARG A 1 93 ? 5.332 0.343 16.524 1.00 97.44 93 ARG A N 1
ATOM 736 C CA . ARG A 1 93 ? 4.499 -0.857 16.740 1.00 97.44 93 ARG A CA 1
ATOM 737 C C . ARG A 1 93 ? 3.079 -0.497 17.188 1.00 97.44 93 ARG A C 1
ATOM 739 O O . ARG A 1 93 ? 2.117 -0.987 16.603 1.00 97.44 93 ARG A O 1
ATOM 746 N N . ASP A 1 94 ? 2.961 0.371 18.188 1.00 98.12 94 ASP A N 1
ATOM 747 C CA . ASP A 1 94 ? 1.669 0.704 18.793 1.00 98.12 94 ASP A CA 1
ATOM 748 C C . ASP A 1 94 ? 0.821 1.610 17.898 1.00 98.12 94 ASP A C 1
ATOM 750 O O . ASP A 1 94 ? -0.398 1.628 18.044 1.00 98.12 94 ASP A O 1
ATOM 754 N N . ASP A 1 95 ? 1.422 2.304 16.922 1.00 98.50 95 ASP A N 1
ATOM 755 C CA . ASP A 1 95 ? 0.640 2.988 15.891 1.00 98.50 95 ASP A CA 1
ATOM 756 C C . ASP A 1 95 ? -0.194 1.980 15.099 1.00 98.50 95 ASP A C 1
ATOM 758 O O . ASP A 1 95 ? -1.372 2.223 14.857 1.00 98.50 95 ASP A O 1
ATOM 762 N N . TYR A 1 96 ? 0.384 0.841 14.713 1.00 98.69 96 TYR A N 1
ATOM 763 C CA . TYR A 1 96 ? -0.340 -0.160 13.930 1.00 98.69 96 TYR A CA 1
ATOM 764 C C . TYR A 1 96 ? -1.506 -0.764 14.710 1.00 98.69 96 TYR A C 1
ATOM 766 O O . TYR A 1 96 ? -2.574 -0.930 14.129 1.00 98.69 96 TYR A O 1
ATOM 774 N N . LEU A 1 97 ? -1.327 -1.033 16.008 1.00 98.69 97 LEU A N 1
ATOM 775 C CA . LEU A 1 97 ? -2.407 -1.516 16.875 1.00 98.69 97 LEU A CA 1
ATOM 776 C C . LEU A 1 97 ? -3.523 -0.475 17.000 1.00 98.69 97 LEU A C 1
ATOM 778 O O . LEU A 1 97 ? -4.672 -0.789 16.715 1.00 98.69 97 LEU A O 1
ATOM 782 N N . ARG A 1 98 ? -3.172 0.795 17.249 1.00 98.62 98 ARG A N 1
ATOM 783 C CA . ARG A 1 98 ? -4.148 1.896 17.230 1.00 98.62 98 ARG A CA 1
ATOM 784 C C . ARG A 1 98 ? -4.890 2.003 15.901 1.00 98.62 98 ARG A C 1
ATOM 786 O O . ARG A 1 98 ? -6.063 2.352 15.882 1.00 98.62 98 ARG A O 1
ATOM 793 N N . CYS A 1 99 ? -4.222 1.733 14.778 1.00 98.75 99 CYS A N 1
ATOM 794 C CA . CYS A 1 99 ? -4.880 1.752 13.476 1.00 98.75 99 CYS A CA 1
ATOM 795 C C . CYS A 1 99 ? -5.886 0.606 13.330 1.00 98.75 99 CYS A C 1
ATOM 797 O O . CYS A 1 99 ? -6.917 0.824 12.703 1.00 98.75 99 CYS A O 1
ATOM 799 N N . VAL A 1 100 ? -5.597 -0.584 13.873 1.00 98.81 100 VAL A N 1
ATOM 800 C CA . VAL A 1 100 ? -6.557 -1.700 13.923 1.00 98.81 100 VAL A CA 1
ATOM 801 C C . VAL A 1 100 ? -7.783 -1.284 14.733 1.00 98.81 100 VAL A C 1
ATOM 803 O O . VAL A 1 100 ? -8.889 -1.350 14.202 1.00 98.81 100 VAL A O 1
ATOM 806 N N . ASP A 1 101 ? -7.578 -0.757 15.942 1.00 98.62 101 ASP A N 1
ATOM 807 C CA . ASP A 1 101 ? -8.663 -0.274 16.808 1.00 98.62 101 ASP A CA 1
ATOM 808 C C . ASP A 1 101 ? -9.492 0.815 16.112 1.00 98.62 101 ASP A C 1
ATOM 810 O O . ASP A 1 101 ? -10.709 0.879 16.244 1.00 98.62 101 ASP A O 1
ATOM 814 N N . LEU A 1 102 ? -8.850 1.664 15.304 1.00 98.56 102 LEU A N 1
ATOM 815 C CA . LEU A 1 102 ? -9.530 2.723 14.565 1.00 98.56 102 LEU A CA 1
ATOM 816 C C . LEU A 1 102 ? -10.509 2.184 13.509 1.00 98.56 102 LEU A C 1
ATOM 818 O O . LEU A 1 102 ? -11.555 2.798 13.300 1.00 98.56 102 LEU A O 1
ATOM 822 N N . TYR A 1 103 ? -10.200 1.061 12.848 1.00 98.69 103 TYR A N 1
ATOM 823 C CA . TYR A 1 103 ? -11.137 0.415 11.918 1.00 98.69 103 TYR A CA 1
ATOM 824 C C . TYR A 1 103 ? -12.369 -0.133 12.647 1.00 98.69 103 TYR A C 1
ATOM 826 O O . TYR A 1 103 ? -13.486 0.037 12.153 1.00 98.69 103 TYR A O 1
ATOM 834 N N . ASP A 1 104 ? -12.178 -0.741 13.818 1.00 97.88 104 ASP A N 1
ATOM 835 C CA . ASP A 1 104 ? -13.276 -1.231 14.653 1.00 97.88 104 ASP A CA 1
ATOM 836 C C . ASP A 1 104 ? -14.133 -0.066 15.173 1.00 97.88 104 ASP A C 1
ATOM 838 O O . ASP A 1 104 ? -15.324 0.018 14.886 1.00 97.88 104 ASP A O 1
ATOM 842 N N . HIS A 1 105 ? -13.515 0.921 15.821 1.00 97.69 105 HIS A N 1
ATOM 843 C CA . HIS A 1 105 ? -14.232 2.034 16.438 1.00 97.69 105 HIS A CA 1
ATOM 844 C C . HIS A 1 105 ? -14.955 2.948 15.445 1.00 97.69 105 HIS A C 1
ATOM 846 O O . HIS A 1 105 ? -16.047 3.426 15.745 1.00 97.69 105 HIS A O 1
ATOM 852 N N . MET A 1 106 ? -14.357 3.242 14.285 1.00 97.50 106 MET A N 1
ATOM 853 C CA . MET A 1 106 ? -14.985 4.148 13.316 1.00 97.50 106 MET A CA 1
ATOM 854 C C . MET A 1 106 ? -16.005 3.445 12.424 1.00 97.50 106 MET A C 1
ATOM 856 O O . MET A 1 106 ? -16.966 4.086 12.004 1.00 97.50 106 MET A O 1
ATOM 860 N N . LEU A 1 107 ? -15.767 2.177 12.072 1.00 97.25 107 LEU A N 1
ATOM 861 C CA . LEU A 1 107 ? -16.493 1.500 10.991 1.00 97.25 107 LEU A CA 1
ATOM 862 C C . LEU A 1 107 ? -17.135 0.168 11.407 1.00 97.25 107 LEU A C 1
ATOM 864 O O . LEU A 1 107 ? -17.815 -0.438 10.580 1.00 97.25 107 LEU A O 1
ATOM 868 N N . GLY A 1 108 ? -16.898 -0.319 12.628 1.00 97.50 108 GLY A N 1
ATOM 869 C CA . GLY A 1 108 ? -17.305 -1.658 13.068 1.00 97.50 108 GLY A CA 1
ATOM 870 C C . GLY A 1 108 ? -16.620 -2.777 12.280 1.00 97.50 108 GLY A C 1
ATOM 871 O O . GLY A 1 108 ? -17.226 -3.820 12.034 1.00 97.50 108 GLY A O 1
ATOM 872 N N . VAL A 1 109 ? -15.400 -2.539 11.780 1.00 97.56 109 VAL A N 1
ATOM 873 C CA . VAL A 1 109 ? -14.681 -3.489 10.920 1.00 97.56 109 VAL A CA 1
ATOM 874 C C . VAL A 1 109 ? -13.623 -4.245 11.719 1.00 97.56 109 VAL A C 1
ATOM 876 O O . VAL A 1 109 ? -12.542 -3.721 11.983 1.00 97.56 109 VAL A O 1
ATOM 879 N N . ASP A 1 110 ? -13.893 -5.522 11.986 1.00 98.06 110 ASP A N 1
ATOM 880 C CA . ASP A 1 110 ? -12.915 -6.457 12.544 1.00 98.06 110 ASP A CA 1
ATOM 881 C C . ASP A 1 110 ? -11.921 -6.931 11.468 1.00 98.06 110 ASP A C 1
ATOM 883 O O . ASP A 1 110 ? -12.224 -7.769 10.607 1.00 98.06 110 ASP A O 1
ATOM 887 N N . LEU A 1 111 ? -10.691 -6.419 11.541 1.00 98.56 111 LEU A N 1
ATOM 888 C CA . LEU A 1 111 ? -9.620 -6.763 10.608 1.00 98.56 111 LEU A CA 1
ATOM 889 C C . LEU A 1 111 ? -9.109 -8.206 10.730 1.00 98.56 111 LEU A C 1
ATOM 891 O O . LEU A 1 111 ? -8.472 -8.688 9.791 1.00 98.56 111 LEU A O 1
ATOM 895 N N . SER A 1 112 ? -9.385 -8.923 11.822 1.00 98.06 112 SER A N 1
ATOM 896 C CA . SER A 1 112 ? -9.024 -10.343 11.941 1.00 98.06 112 SER A CA 1
ATOM 897 C C . SER A 1 112 ? -9.804 -11.206 10.933 1.00 98.06 112 SER A C 1
ATOM 899 O O . SER A 1 112 ? -9.289 -12.184 10.369 1.00 98.06 112 SER A O 1
ATOM 901 N N . THR A 1 113 ? -11.025 -10.778 10.600 1.00 97.62 113 THR A N 1
ATOM 902 C CA . THR A 1 113 ? -11.910 -11.449 9.638 1.00 97.62 113 THR A CA 1
ATOM 903 C C . THR A 1 113 ? -11.719 -10.976 8.196 1.00 97.62 113 THR A C 1
ATOM 905 O O . THR A 1 113 ? -12.150 -11.671 7.269 1.00 97.62 113 THR A O 1
ATOM 908 N N . ALA A 1 114 ? -10.988 -9.879 7.970 1.00 97.25 114 ALA A N 1
ATOM 909 C CA . ALA A 1 114 ? -10.733 -9.344 6.635 1.00 97.25 114 ALA A CA 1
ATOM 910 C C . ALA A 1 114 ? -9.956 -10.342 5.747 1.00 97.25 114 ALA A C 1
ATOM 912 O O . ALA A 1 114 ? -8.987 -10.953 6.206 1.00 97.25 114 ALA A O 1
ATOM 913 N N . PRO A 1 115 ? -10.327 -10.506 4.459 1.00 96.56 115 PRO A N 1
ATOM 914 C CA . PRO A 1 115 ? -9.706 -11.487 3.562 1.00 96.56 115 PRO A CA 1
ATOM 915 C C . PRO A 1 115 ? -8.208 -11.248 3.349 1.00 96.56 115 PRO A C 1
ATOM 917 O O . PRO A 1 115 ? -7.452 -12.197 3.146 1.00 96.56 115 PRO A O 1
ATOM 920 N N . LEU A 1 116 ? -7.791 -9.985 3.396 1.00 98.62 116 LEU A N 1
ATOM 921 C CA . LEU A 1 116 ? -6.408 -9.544 3.314 1.00 98.62 116 LEU A CA 1
ATOM 922 C C . LEU A 1 116 ? -6.322 -8.124 3.890 1.00 98.62 116 LEU A C 1
ATOM 924 O O . LEU A 1 116 ? -7.231 -7.324 3.677 1.00 98.62 116 LEU A O 1
ATOM 928 N N . VAL A 1 117 ? -5.234 -7.807 4.585 1.00 98.88 117 VAL A N 1
ATOM 929 C CA . VAL A 1 117 ? -4.945 -6.481 5.145 1.00 98.88 117 VAL A CA 1
ATOM 930 C C . VAL A 1 117 ? -3.590 -6.020 4.628 1.00 98.88 117 VAL A C 1
ATOM 932 O O . VAL A 1 117 ? -2.589 -6.720 4.782 1.00 98.88 117 VAL A O 1
ATOM 935 N N . GLY A 1 118 ? -3.531 -4.849 4.002 1.00 98.69 118 GLY A N 1
ATOM 936 C CA . GLY A 1 118 ? -2.264 -4.272 3.565 1.00 98.69 118 GLY A CA 1
ATOM 937 C C . GLY A 1 118 ? -1.477 -3.670 4.729 1.00 98.69 118 GLY A C 1
ATOM 938 O O . GLY A 1 118 ? -2.052 -3.029 5.607 1.00 98.69 118 GLY A O 1
ATOM 939 N N . LEU A 1 119 ? -0.155 -3.843 4.723 1.00 98.50 119 LEU A N 1
ATOM 940 C CA . LEU A 1 119 ? 0.752 -3.264 5.712 1.00 98.50 119 LEU A CA 1
ATOM 941 C C . LEU A 1 119 ? 1.523 -2.079 5.120 1.00 98.50 119 LEU A C 1
ATOM 943 O O . LEU A 1 119 ? 2.453 -2.251 4.327 1.00 98.50 119 LEU A O 1
ATOM 947 N N . GLY A 1 120 ? 1.141 -0.870 5.526 1.00 97.19 120 GLY A N 1
ATOM 948 C CA . GLY A 1 120 ? 1.751 0.373 5.072 1.00 97.19 120 GLY A CA 1
ATOM 949 C C . GLY A 1 120 ? 3.053 0.737 5.794 1.00 97.19 120 GLY A C 1
ATOM 950 O O . GLY A 1 120 ? 3.343 0.275 6.898 1.00 97.19 120 GLY A O 1
ATOM 951 N N . SER A 1 121 ? 3.850 1.613 5.173 1.00 94.81 121 SER A N 1
ATOM 952 C CA . SER A 1 121 ? 5.005 2.297 5.796 1.00 94.81 121 SER A CA 1
ATOM 953 C C . SER A 1 121 ? 6.141 1.402 6.328 1.00 94.81 121 SER A C 1
ATOM 955 O O . SER A 1 121 ? 6.999 1.852 7.085 1.00 94.81 121 SER A O 1
ATOM 957 N N . VAL A 1 122 ? 6.209 0.136 5.903 1.00 92.06 122 VAL A N 1
ATOM 958 C CA . VAL A 1 122 ? 7.292 -0.795 6.285 1.00 92.06 122 VAL A CA 1
ATOM 959 C C . VAL A 1 122 ? 8.323 -1.043 5.183 1.00 92.06 122 VAL A C 1
ATOM 961 O O . VAL A 1 122 ? 9.409 -1.534 5.471 1.00 92.06 122 VAL A O 1
ATOM 964 N N . CYS A 1 123 ? 8.045 -0.665 3.931 1.00 88.19 123 CYS A N 1
ATOM 965 C CA . CYS A 1 123 ? 8.869 -1.001 2.758 1.00 88.19 123 CYS A CA 1
ATOM 966 C C . CYS A 1 123 ? 10.364 -0.636 2.902 1.00 88.19 123 CYS A C 1
ATOM 968 O O . CYS A 1 123 ? 11.237 -1.370 2.440 1.00 88.19 123 CYS A O 1
ATOM 970 N N . ARG A 1 124 ? 10.705 0.473 3.573 1.00 87.38 124 ARG A N 1
ATOM 971 C CA . ARG A 1 124 ? 12.111 0.882 3.779 1.00 87.38 124 ARG A CA 1
ATOM 972 C C . ARG A 1 124 ? 12.804 0.217 4.973 1.00 87.38 124 ARG A C 1
ATOM 974 O O . ARG A 1 124 ? 14.026 0.257 5.047 1.00 87.38 124 ARG A O 1
ATOM 981 N N . ARG A 1 125 ? 12.049 -0.447 5.848 1.00 90.88 125 ARG A N 1
ATOM 982 C CA . ARG A 1 125 ? 12.526 -1.126 7.067 1.00 90.88 125 ARG A CA 1
ATOM 983 C C . ARG A 1 125 ? 12.145 -2.605 7.130 1.00 90.88 125 ARG A C 1
ATOM 985 O O . ARG A 1 125 ? 12.311 -3.256 8.147 1.00 90.88 125 ARG A O 1
ATOM 992 N N . GLN A 1 126 ? 11.671 -3.161 6.024 1.00 86.44 126 GLN A N 1
ATOM 993 C CA . GLN A 1 126 ? 11.118 -4.514 5.942 1.00 86.44 126 GLN A CA 1
ATOM 994 C C . GLN A 1 126 ? 12.067 -5.655 6.354 1.00 86.44 126 GLN A C 1
ATOM 996 O O . GLN A 1 126 ? 11.606 -6.766 6.549 1.00 86.44 126 GLN A O 1
ATOM 1001 N N . ALA A 1 127 ? 13.380 -5.421 6.438 1.00 83.88 127 ALA A N 1
ATOM 1002 C CA . ALA A 1 127 ? 14.368 -6.425 6.845 1.00 83.88 127 ALA A CA 1
ATOM 1003 C C . ALA A 1 127 ? 14.879 -6.208 8.283 1.00 83.88 127 ALA A C 1
ATOM 1005 O O . ALA A 1 127 ? 15.823 -6.867 8.704 1.00 83.88 127 ALA A O 1
ATOM 1006 N N . THR A 1 128 ? 14.300 -5.264 9.031 1.00 89.56 128 THR A N 1
ATOM 1007 C CA . THR A 1 128 ? 14.713 -4.970 10.408 1.00 89.56 128 THR A CA 1
ATOM 1008 C C . THR A 1 128 ? 13.935 -5.822 11.411 1.00 89.56 128 THR A C 1
ATOM 1010 O O . THR A 1 128 ? 12.837 -6.306 11.125 1.00 89.56 128 THR A O 1
ATOM 1013 N N . GLY A 1 129 ? 14.469 -5.963 12.628 1.00 89.94 129 GLY A N 1
ATOM 1014 C CA . GLY A 1 129 ? 13.730 -6.572 13.740 1.00 89.94 129 GLY A CA 1
ATOM 1015 C C . GLY A 1 129 ? 12.480 -5.776 14.142 1.00 89.94 129 GLY A C 1
ATOM 1016 O O . GLY A 1 129 ? 11.530 -6.344 14.669 1.00 89.94 129 GLY A O 1
ATOM 1017 N N . GLU A 1 130 ? 12.438 -4.474 13.845 1.00 93.19 130 GLU A N 1
ATOM 1018 C CA . GLU A 1 130 ? 11.257 -3.636 14.068 1.00 93.19 130 GLU A CA 1
ATOM 1019 C C . GLU A 1 130 ? 10.073 -4.077 13.196 1.00 93.19 130 GLU A C 1
ATOM 1021 O O . GLU A 1 130 ? 8.969 -4.230 13.714 1.00 93.19 130 GLU A O 1
ATOM 1026 N N . ALA A 1 131 ? 10.305 -4.364 11.909 1.00 93.12 131 ALA A N 1
ATOM 1027 C CA . ALA A 1 131 ? 9.263 -4.898 11.032 1.00 93.12 131 ALA A CA 1
ATOM 1028 C C . ALA A 1 131 ? 8.710 -6.238 11.550 1.00 93.12 131 ALA A C 1
ATOM 1030 O O . ALA A 1 131 ? 7.498 -6.446 11.534 1.00 93.12 131 ALA A O 1
ATOM 1031 N N . GLY A 1 132 ? 9.579 -7.104 12.082 1.00 95.19 132 GLY A N 1
ATOM 1032 C CA . GLY A 1 132 ? 9.169 -8.358 12.722 1.00 95.19 132 GLY A CA 1
ATOM 1033 C C . GLY A 1 132 ? 8.288 -8.131 13.953 1.00 95.19 132 GLY A C 1
ATOM 1034 O O . GLY A 1 132 ? 7.251 -8.772 14.090 1.00 95.19 132 GLY A O 1
ATOM 1035 N N . ARG A 1 133 ? 8.639 -7.165 14.816 1.00 97.19 133 ARG A N 1
ATOM 1036 C CA . ARG A 1 133 ? 7.821 -6.798 15.988 1.00 97.19 133 ARG A CA 1
ATOM 1037 C C . ARG A 1 133 ? 6.450 -6.239 15.605 1.00 97.19 133 ARG A C 1
ATOM 1039 O O . ARG A 1 133 ? 5.476 -6.543 16.284 1.00 97.19 133 ARG A O 1
ATOM 1046 N N . ILE A 1 134 ? 6.367 -5.449 14.533 1.00 97.88 134 ILE A N 1
ATOM 1047 C CA . ILE A 1 134 ? 5.091 -4.942 14.002 1.00 97.88 134 ILE A CA 1
ATOM 1048 C C . ILE A 1 134 ? 4.218 -6.105 13.513 1.00 97.88 134 ILE A C 1
ATOM 1050 O O . ILE A 1 134 ? 3.057 -6.205 13.900 1.00 97.88 134 ILE A O 1
ATOM 1054 N N . LEU A 1 135 ? 4.779 -7.008 12.704 1.00 98.19 135 LEU A N 1
ATOM 1055 C CA . LEU A 1 135 ? 4.055 -8.171 12.179 1.00 98.19 135 LEU A CA 1
ATOM 1056 C C . LEU A 1 135 ? 3.576 -9.105 13.297 1.00 98.19 135 LEU A C 1
ATOM 1058 O O . LEU A 1 135 ? 2.420 -9.522 13.289 1.00 98.19 135 LEU A O 1
ATOM 1062 N N . ALA A 1 136 ? 4.433 -9.383 14.282 1.00 97.88 136 ALA A N 1
ATOM 1063 C CA . ALA A 1 136 ? 4.076 -10.193 15.441 1.00 97.88 136 ALA A CA 1
ATOM 1064 C C . ALA A 1 136 ? 2.954 -9.549 16.273 1.00 97.88 136 ALA A C 1
ATOM 1066 O O . ALA A 1 136 ? 2.032 -10.245 16.692 1.00 97.88 136 ALA A O 1
ATOM 1067 N N . ALA A 1 137 ? 2.990 -8.226 16.469 1.00 98.38 137 ALA A N 1
ATOM 1068 C CA . ALA A 1 137 ? 1.932 -7.504 17.174 1.00 98.38 137 ALA A CA 1
ATOM 1069 C C . ALA A 1 137 ? 0.584 -7.600 16.439 1.00 98.38 137 ALA A C 1
ATOM 1071 O O . ALA A 1 137 ? -0.428 -7.906 17.064 1.00 98.38 137 ALA A O 1
ATOM 1072 N N . LEU A 1 138 ? 0.578 -7.428 15.111 1.00 98.62 138 LEU A N 1
ATOM 1073 C CA . LEU A 1 138 ? -0.625 -7.590 14.284 1.00 98.62 138 LEU A CA 1
ATOM 1074 C C . LEU A 1 138 ? -1.189 -9.017 14.351 1.00 98.62 138 LEU A C 1
ATOM 1076 O O . LEU A 1 138 ? -2.391 -9.201 14.530 1.00 98.62 138 LEU A O 1
ATOM 1080 N N . HIS A 1 139 ? -0.327 -10.035 14.279 1.00 98.56 139 HIS A N 1
ATOM 1081 C CA . HIS A 1 139 ? -0.742 -11.433 14.455 1.00 98.56 139 HIS A CA 1
ATOM 1082 C C . HIS A 1 139 ? -1.314 -11.703 15.851 1.00 98.56 139 HIS A C 1
ATOM 1084 O O . HIS A 1 139 ? -2.248 -12.501 15.976 1.00 98.56 139 HIS A O 1
ATOM 1090 N N . GLY A 1 140 ? -0.770 -11.045 16.881 1.00 98.31 140 GLY A N 1
ATOM 1091 C CA . GLY A 1 140 ? -1.226 -11.136 18.270 1.00 98.31 140 GLY A CA 1
ATOM 1092 C C . GLY A 1 140 ? -2.663 -10.652 18.470 1.00 98.31 140 GLY A C 1
ATOM 1093 O O . GLY A 1 140 ? -3.388 -11.245 19.261 1.00 98.31 140 GLY A O 1
ATOM 1094 N N . VAL A 1 141 ? -3.101 -9.659 17.690 1.00 98.25 141 VAL A N 1
ATOM 1095 C CA . VAL A 1 141 ? -4.497 -9.174 17.662 1.00 98.25 141 VAL A CA 1
ATOM 1096 C C . VAL A 1 141 ? -5.342 -9.826 16.556 1.00 98.25 141 VAL A C 1
ATOM 1098 O O . VAL A 1 141 ? -6.406 -9.337 16.198 1.00 98.25 141 VAL A O 1
ATOM 1101 N N . GLY A 1 142 ? -4.875 -10.939 15.980 1.00 98.19 142 GLY A N 1
ATOM 1102 C CA . GLY A 1 142 ? -5.637 -11.740 15.014 1.00 98.19 142 GLY A CA 1
ATOM 1103 C C . GLY A 1 142 ? -5.509 -11.318 13.546 1.00 98.19 142 GLY A C 1
ATOM 1104 O O . GLY A 1 142 ? -5.973 -12.045 12.665 1.00 98.19 142 GLY A O 1
ATOM 1105 N N . VAL A 1 143 ? -4.813 -10.221 13.234 1.00 98.56 143 VAL A N 1
ATOM 1106 C CA . VAL A 1 143 ? -4.564 -9.783 11.851 1.00 98.56 143 VAL A CA 1
ATOM 1107 C C . VAL A 1 143 ? -3.433 -10.619 11.248 1.00 98.56 143 VAL A C 1
ATOM 1109 O O . VAL A 1 143 ? -2.260 -10.262 11.310 1.00 98.56 143 VAL A O 1
ATOM 1112 N N . ARG A 1 144 ? -3.783 -11.779 10.681 1.00 98.19 144 ARG A N 1
ATOM 1113 C CA . ARG A 1 144 ? -2.812 -12.764 10.152 1.00 98.19 144 ARG A CA 1
ATOM 1114 C C . ARG A 1 144 ? -2.703 -12.785 8.630 1.00 98.19 144 ARG A C 1
ATOM 1116 O O . ARG A 1 144 ? -1.691 -13.224 8.089 1.00 98.19 144 ARG A O 1
ATOM 1123 N N . ARG A 1 145 ? -3.735 -12.307 7.927 1.00 98.50 145 ARG A N 1
ATOM 1124 C CA . ARG A 1 145 ? -3.781 -12.277 6.459 1.00 98.50 145 ARG A CA 1
ATOM 1125 C C . ARG A 1 145 ? -3.194 -10.975 5.934 1.00 98.50 145 ARG A C 1
ATOM 1127 O O . ARG A 1 145 ? -3.931 -10.057 5.595 1.00 98.50 145 ARG A O 1
ATOM 1134 N N . ILE A 1 146 ? -1.866 -10.876 5.918 1.00 98.69 146 ILE A N 1
ATOM 1135 C CA . ILE A 1 146 ? -1.165 -9.613 5.652 1.00 98.69 146 ILE A CA 1
ATOM 1136 C C . ILE A 1 146 ? -0.564 -9.583 4.242 1.00 98.69 146 ILE A C 1
ATOM 1138 O O . ILE A 1 146 ? 0.127 -10.516 3.825 1.00 98.69 146 ILE A O 1
ATOM 1142 N N . HIS A 1 147 ? -0.779 -8.476 3.530 1.00 98.44 147 HIS A N 1
ATOM 1143 C CA . HIS A 1 147 ? -0.027 -8.114 2.333 1.00 98.44 147 HIS A CA 1
ATOM 1144 C C . HIS A 1 147 ? 1.097 -7.127 2.668 1.00 98.44 147 HIS A C 1
ATOM 1146 O O . HIS A 1 147 ? 0.844 -6.019 3.143 1.00 98.44 147 HIS A O 1
ATOM 1152 N N . GLY A 1 148 ? 2.344 -7.510 2.399 1.00 97.06 148 GLY A N 1
ATOM 1153 C CA . GLY A 1 148 ? 3.507 -6.648 2.595 1.00 97.06 148 GLY A CA 1
ATOM 1154 C C . GLY A 1 148 ? 3.825 -5.823 1.349 1.00 97.06 148 GLY A C 1
ATOM 1155 O O . GLY A 1 148 ? 4.394 -6.358 0.395 1.00 97.06 148 GLY A O 1
ATOM 1156 N N . PHE A 1 149 ? 3.540 -4.516 1.384 1.00 96.44 149 PHE A N 1
ATOM 1157 C CA . PHE A 1 149 ? 3.828 -3.636 0.251 1.00 96.44 149 PHE A CA 1
ATOM 1158 C C . PHE A 1 149 ? 5.331 -3.432 0.033 1.00 96.44 149 PHE A C 1
ATOM 1160 O O . PHE A 1 149 ? 6.062 -2.998 0.931 1.00 96.44 149 PHE A O 1
ATOM 1167 N N . GLY A 1 150 ? 5.796 -3.689 -1.190 1.00 93.62 150 GLY A N 1
ATOM 1168 C CA . GLY A 1 150 ? 7.173 -3.422 -1.609 1.00 93.62 150 GLY A CA 1
ATOM 1169 C C . GLY A 1 150 ? 8.242 -4.297 -0.945 1.00 93.62 150 GLY A C 1
ATOM 1170 O O . GLY A 1 150 ? 9.418 -3.904 -0.912 1.00 93.62 150 GLY A O 1
ATOM 1171 N N . PHE A 1 151 ? 7.871 -5.470 -0.425 1.00 92.62 151 PHE A N 1
ATOM 1172 C CA . PHE A 1 151 ? 8.836 -6.383 0.177 1.00 92.62 151 PHE A CA 1
ATOM 1173 C C . PHE A 1 151 ? 9.838 -6.922 -0.864 1.00 92.62 151 PHE A C 1
ATOM 1175 O O . PHE A 1 151 ? 9.539 -7.133 -2.038 1.00 92.62 151 PHE A O 1
ATOM 1182 N N . LYS A 1 152 ? 11.086 -7.126 -0.445 1.00 90.94 152 LYS A N 1
ATOM 1183 C CA . LYS A 1 152 ? 12.202 -7.636 -1.263 1.00 90.94 152 LYS A CA 1
ATOM 1184 C C . LYS A 1 152 ? 12.802 -8.860 -0.586 1.00 90.94 152 LYS A C 1
ATOM 1186 O O . LYS A 1 152 ? 12.550 -9.100 0.588 1.00 90.94 152 LYS A O 1
ATOM 1191 N N . THR A 1 153 ? 13.683 -9.559 -1.293 1.00 90.69 153 THR A N 1
ATOM 1192 C CA . THR A 1 153 ? 14.293 -10.829 -0.874 1.00 90.69 153 THR A CA 1
ATOM 1193 C C . THR A 1 153 ? 14.764 -10.870 0.585 1.00 90.69 153 THR A C 1
ATOM 1195 O O . THR A 1 153 ? 14.446 -11.824 1.278 1.00 90.69 153 THR A O 1
ATOM 1198 N N . LEU A 1 154 ? 15.452 -9.834 1.085 1.00 89.25 154 LEU A N 1
ATOM 1199 C CA . LEU A 1 154 ? 15.918 -9.807 2.482 1.00 89.25 154 LEU A CA 1
ATOM 1200 C C . LEU A 1 154 ? 14.771 -9.746 3.504 1.00 89.25 154 LEU A C 1
ATOM 1202 O O . LEU A 1 154 ? 14.799 -10.469 4.492 1.00 89.25 154 LEU A O 1
ATOM 1206 N N . GLY A 1 155 ? 13.750 -8.919 3.263 1.00 90.81 155 GLY A N 1
ATOM 1207 C CA . GLY A 1 155 ? 12.583 -8.854 4.150 1.00 90.81 155 GLY A CA 1
ATOM 1208 C C . GLY A 1 155 ? 11.722 -10.111 4.064 1.00 90.81 155 GLY A C 1
ATOM 1209 O O . GLY A 1 155 ? 11.198 -10.559 5.075 1.00 90.81 155 GLY A O 1
ATOM 1210 N N . LEU A 1 156 ? 11.642 -10.734 2.883 1.00 91.38 156 LEU A N 1
ATOM 1211 C CA . LEU A 1 156 ? 10.998 -12.039 2.709 1.00 91.38 156 LEU A CA 1
ATOM 1212 C C . LEU A 1 156 ? 11.729 -13.156 3.455 1.00 91.38 156 LEU A C 1
ATOM 1214 O O . LEU A 1 156 ? 11.082 -13.964 4.108 1.00 91.38 156 LEU A O 1
ATOM 1218 N N . SER A 1 157 ? 13.059 -13.186 3.398 1.00 90.50 157 SER A N 1
ATOM 1219 C CA . SER A 1 157 ? 13.846 -14.169 4.146 1.00 90.50 157 SER A CA 1
ATOM 1220 C C . SER A 1 157 ? 13.669 -14.007 5.657 1.00 90.50 157 SER A C 1
ATOM 1222 O O . SER A 1 157 ? 13.640 -15.007 6.364 1.00 90.50 157 SER A O 1
ATOM 1224 N N . ALA A 1 158 ? 13.553 -12.770 6.150 1.00 91.00 158 ALA A N 1
ATOM 1225 C CA . ALA A 1 158 ? 13.386 -12.497 7.575 1.00 91.00 158 ALA A CA 1
ATOM 1226 C C . ALA A 1 158 ? 11.954 -12.774 8.066 1.00 91.00 158 ALA A C 1
ATOM 1228 O O . ALA A 1 158 ? 11.760 -13.460 9.065 1.00 91.00 158 ALA A O 1
ATOM 1229 N N . HIS A 1 159 ? 10.947 -12.262 7.351 1.00 93.44 159 HIS A N 1
ATOM 1230 C CA . HIS A 1 159 ? 9.569 -12.160 7.854 1.00 93.44 159 HIS A CA 1
ATOM 1231 C C . HIS A 1 159 ? 8.512 -12.718 6.896 1.00 93.44 159 HIS A C 1
ATOM 1233 O O . HIS A 1 159 ? 7.320 -12.581 7.151 1.00 93.44 159 HIS A O 1
ATOM 1239 N N . GLY A 1 160 ? 8.913 -13.352 5.791 1.00 92.19 160 GLY A N 1
ATOM 1240 C CA . GLY A 1 160 ? 7.988 -13.866 4.774 1.00 92.19 160 GLY A CA 1
ATOM 1241 C C . GLY A 1 160 ? 6.990 -14.890 5.315 1.00 92.19 160 GLY A C 1
ATOM 1242 O O . GLY A 1 160 ? 5.857 -14.927 4.855 1.00 92.19 160 GLY A O 1
ATOM 1243 N N . HIS A 1 161 ? 7.372 -15.647 6.346 1.00 92.69 161 HIS A N 1
ATOM 1244 C CA . HIS A 1 161 ? 6.497 -16.602 7.031 1.00 92.69 161 HIS A CA 1
ATOM 1245 C C . HIS A 1 161 ? 5.322 -15.946 7.786 1.00 92.69 161 HIS A C 1
ATOM 1247 O O . HIS A 1 161 ? 4.371 -16.636 8.138 1.00 92.69 161 HIS A O 1
ATOM 1253 N N . LEU A 1 162 ? 5.363 -14.628 8.020 1.00 95.50 162 LEU A N 1
ATOM 1254 C CA . LEU A 1 162 ? 4.286 -13.853 8.652 1.00 95.50 162 LEU A CA 1
ATOM 1255 C C . LEU A 1 162 ? 3.377 -13.147 7.630 1.00 95.50 162 LEU A C 1
ATOM 1257 O O . LEU A 1 162 ? 2.444 -12.442 8.022 1.00 95.50 162 LEU A O 1
ATOM 1261 N N . LEU A 1 163 ? 3.654 -13.296 6.331 1.00 96.19 163 LEU A N 1
ATOM 1262 C CA . LEU A 1 163 ? 2.973 -12.594 5.244 1.00 96.19 163 LEU A CA 1
ATOM 1263 C C . LEU A 1 163 ? 2.204 -13.580 4.363 1.00 96.19 163 LEU A C 1
ATOM 1265 O O . LEU A 1 163 ? 2.702 -14.637 3.994 1.00 96.19 163 LEU A O 1
ATOM 1269 N N . THR A 1 164 ? 0.995 -13.200 3.962 1.00 96.81 164 THR A N 1
ATOM 1270 C CA . THR A 1 164 ? 0.182 -13.967 3.006 1.00 96.81 164 THR A CA 1
ATOM 1271 C C . THR A 1 164 ? 0.591 -13.677 1.570 1.00 96.81 164 THR A C 1
ATOM 1273 O O . THR A 1 164 ? 0.566 -14.557 0.713 1.00 96.81 164 THR A O 1
ATOM 1276 N N . SER A 1 165 ? 0.949 -12.428 1.280 1.00 95.94 165 SER A N 1
ATOM 1277 C CA . SER A 1 165 ? 1.421 -12.022 -0.042 1.00 95.94 165 SER A CA 1
ATOM 1278 C C . SER A 1 165 ? 2.299 -10.779 0.043 1.00 95.94 165 SER A C 1
ATOM 1280 O O . SER A 1 165 ? 2.304 -10.070 1.047 1.00 95.94 165 SER A O 1
ATOM 1282 N N . VAL A 1 166 ? 3.053 -10.516 -1.022 1.00 95.25 166 VAL A N 1
ATOM 1283 C CA . VAL A 1 166 ? 3.877 -9.312 -1.174 1.00 95.25 166 VAL A CA 1
ATOM 1284 C C . VAL A 1 166 ? 3.905 -8.866 -2.629 1.00 95.25 166 VAL A C 1
ATOM 1286 O O . VAL A 1 166 ? 3.691 -9.678 -3.533 1.00 95.25 166 VAL A O 1
ATOM 1289 N N . ASP A 1 167 ? 4.245 -7.606 -2.865 1.00 94.44 167 ASP A N 1
ATOM 1290 C CA . ASP A 1 167 ? 4.586 -7.087 -4.187 1.00 94.44 167 ASP A CA 1
ATOM 1291 C C . ASP A 1 167 ? 5.989 -6.454 -4.198 1.00 94.44 167 ASP A C 1
ATOM 1293 O O . ASP A 1 167 ? 6.557 -6.105 -3.162 1.00 94.44 167 ASP A O 1
ATOM 1297 N N . SER A 1 168 ? 6.583 -6.325 -5.389 1.00 92.62 168 SER A N 1
ATOM 1298 C CA . SER A 1 168 ? 7.861 -5.631 -5.546 1.00 92.62 168 SER A CA 1
ATOM 1299 C C . SER A 1 168 ? 8.132 -5.209 -6.984 1.00 92.62 168 SER A C 1
ATOM 1301 O O . SER A 1 168 ? 8.133 -6.035 -7.900 1.00 92.62 168 SER A O 1
ATOM 1303 N N . LEU A 1 169 ? 8.524 -3.947 -7.180 1.00 92.75 169 LEU A N 1
ATOM 1304 C CA . LEU A 1 169 ? 9.070 -3.469 -8.458 1.00 92.75 169 LEU A CA 1
ATOM 1305 C C . LEU A 1 169 ? 10.559 -3.838 -8.649 1.00 92.75 169 LEU A C 1
ATOM 1307 O O . LEU A 1 169 ? 11.146 -3.539 -9.690 1.00 92.75 169 LEU A O 1
ATOM 1311 N N . ALA A 1 170 ? 11.198 -4.481 -7.660 1.00 92.88 170 ALA A N 1
ATOM 1312 C CA . ALA A 1 170 ? 12.645 -4.718 -7.647 1.00 92.88 170 ALA A CA 1
ATOM 1313 C C . ALA A 1 170 ? 13.162 -5.433 -8.908 1.00 92.88 170 ALA A C 1
ATOM 1315 O O . ALA A 1 170 ? 14.203 -5.050 -9.440 1.00 92.88 170 ALA A O 1
ATOM 1316 N N . TRP A 1 171 ? 12.407 -6.408 -9.425 1.00 94.06 171 TRP A N 1
ATOM 1317 C CA . TRP A 1 171 ? 12.789 -7.165 -10.619 1.00 94.06 171 TRP A CA 1
ATOM 1318 C C . TRP A 1 171 ? 12.880 -6.281 -11.871 1.00 94.06 171 TRP A C 1
ATOM 1320 O O . TRP A 1 171 ? 13.843 -6.377 -12.630 1.00 94.06 171 TRP A O 1
ATOM 1330 N N . SER A 1 172 ? 11.899 -5.393 -12.070 1.00 95.75 172 SER A N 1
ATOM 1331 C CA . SER A 1 172 ? 11.832 -4.505 -13.233 1.00 95.75 172 SER A CA 1
ATOM 1332 C C . SER A 1 172 ? 12.898 -3.415 -13.132 1.00 95.75 172 SER A C 1
ATOM 1334 O O . SER A 1 172 ? 13.541 -3.087 -14.127 1.00 95.75 172 SER A O 1
ATOM 1336 N N . LEU A 1 173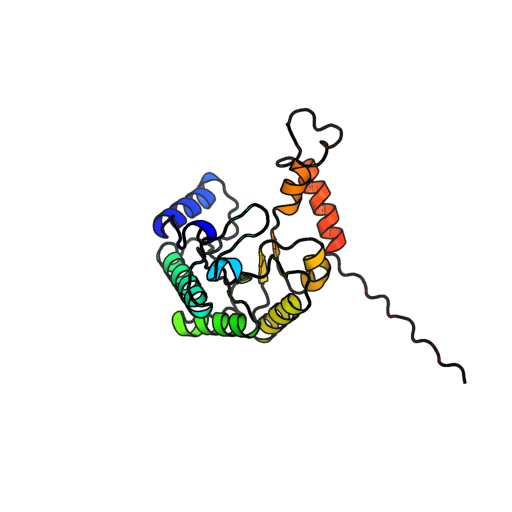 ? 13.144 -2.881 -11.928 1.00 94.12 173 LEU A N 1
ATOM 1337 C CA . LEU A 1 173 ? 14.204 -1.895 -11.691 1.00 94.12 173 LEU A CA 1
ATOM 1338 C C . LEU A 1 173 ? 15.604 -2.462 -11.947 1.00 94.12 173 LEU A C 1
ATOM 1340 O O . LEU A 1 173 ? 16.410 -1.795 -12.596 1.00 94.12 173 LEU A O 1
ATOM 1344 N N . ASP A 1 174 ? 15.888 -3.680 -11.483 1.00 94.62 174 ASP A N 1
ATOM 1345 C CA . ASP A 1 174 ? 17.154 -4.367 -11.766 1.00 94.62 174 ASP A CA 1
ATOM 1346 C C . ASP A 1 174 ? 17.309 -4.612 -13.277 1.00 94.62 174 ASP A C 1
ATOM 1348 O O . ASP A 1 174 ? 18.319 -4.241 -13.876 1.00 94.62 174 ASP A O 1
ATOM 1352 N N . ALA A 1 175 ? 16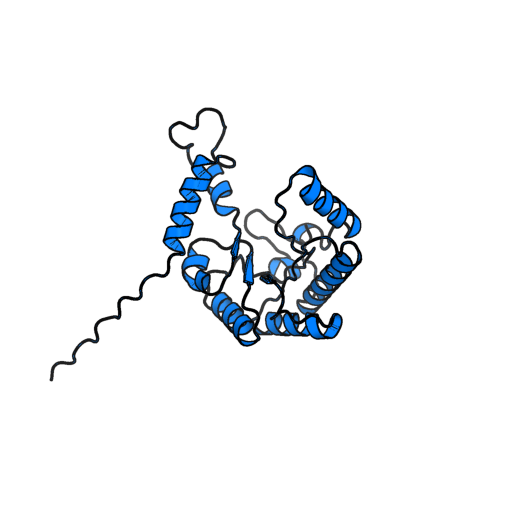.255 -5.091 -13.941 1.00 96.38 175 ALA A N 1
ATOM 1353 C CA . ALA A 1 175 ? 16.259 -5.349 -15.378 1.00 96.38 175 ALA A CA 1
ATOM 1354 C C . ALA A 1 175 ? 16.445 -4.099 -16.266 1.00 96.38 175 ALA A C 1
ATOM 1356 O O . ALA A 1 175 ? 16.809 -4.240 -17.433 1.00 96.38 175 ALA A O 1
ATOM 1357 N N . ARG A 1 176 ? 16.224 -2.879 -15.747 1.00 96.00 176 ARG A N 1
ATOM 1358 C CA . ARG A 1 176 ? 16.547 -1.621 -16.457 1.00 96.00 176 ARG A CA 1
ATOM 1359 C C . ARG A 1 176 ? 18.047 -1.349 -16.532 1.00 96.00 176 ARG A C 1
ATOM 1361 O O . ARG A 1 176 ? 18.469 -0.610 -17.416 1.00 96.00 176 ARG A O 1
ATOM 1368 N N . ARG A 1 177 ? 18.817 -1.887 -15.582 1.00 94.38 177 ARG A N 1
ATOM 1369 C CA . ARG A 1 177 ? 20.246 -1.594 -15.378 1.00 94.38 177 ARG A CA 1
ATOM 1370 C C . ARG A 1 177 ? 21.157 -2.759 -15.762 1.00 94.38 177 ARG A C 1
ATOM 1372 O O . ARG A 1 177 ? 22.366 -2.579 -15.850 1.00 94.38 177 ARG A O 1
ATOM 1379 N N . ARG A 1 178 ? 20.597 -3.952 -15.962 1.00 94.19 178 ARG A N 1
ATOM 1380 C CA . ARG A 1 178 ? 21.334 -5.155 -16.362 1.00 94.19 178 ARG A CA 1
ATOM 1381 C C . ARG A 1 178 ? 21.356 -5.323 -17.884 1.00 94.19 178 ARG A C 1
ATOM 1383 O O . ARG A 1 178 ? 20.407 -4.906 -18.554 1.00 94.19 178 ARG A O 1
ATOM 1390 N N . PRO A 1 179 ? 22.387 -5.993 -18.432 1.00 95.06 179 PRO A N 1
ATOM 1391 C CA . PRO A 1 179 ? 22.343 -6.478 -19.802 1.00 95.06 179 PRO A CA 1
ATOM 1392 C C . PRO A 1 179 ? 21.100 -7.337 -20.044 1.00 95.06 179 PRO A C 1
ATOM 1394 O O . PRO A 1 179 ? 20.607 -8.028 -19.146 1.00 95.06 179 PRO A O 1
ATOM 1397 N N . ARG A 1 180 ? 20.605 -7.308 -21.282 1.00 96.25 180 ARG A N 1
ATOM 1398 C CA . ARG A 1 180 ? 19.497 -8.168 -21.706 1.00 96.25 180 ARG A CA 1
ATOM 1399 C C . ARG A 1 180 ? 19.884 -9.635 -21.538 1.00 96.25 180 ARG A C 1
ATOM 1401 O O . ARG A 1 180 ? 21.043 -10.003 -21.711 1.00 96.25 180 ARG A O 1
ATOM 1408 N N . LEU A 1 181 ? 18.902 -10.480 -21.232 1.00 96.12 181 LEU A N 1
ATOM 1409 C CA . LEU A 1 181 ? 19.134 -11.923 -21.222 1.00 96.12 181 LEU A CA 1
ATOM 1410 C C . LEU A 1 181 ? 19.527 -12.414 -22.625 1.00 96.12 181 LEU A C 1
ATOM 1412 O O . LEU A 1 181 ? 19.047 -11.862 -23.618 1.00 96.12 181 LEU A O 1
ATOM 1416 N N . PRO A 1 182 ? 20.318 -13.493 -22.729 1.00 95.50 182 PRO A N 1
ATOM 1417 C CA . PRO A 1 182 ? 20.534 -14.167 -24.003 1.00 95.50 182 PRO A CA 1
ATOM 1418 C C . PRO A 1 182 ? 19.206 -14.492 -24.715 1.00 95.50 182 PRO A C 1
ATOM 1420 O O . PRO A 1 182 ? 18.257 -15.025 -24.122 1.00 95.50 182 PRO A O 1
ATOM 1423 N N . GLY A 1 183 ? 19.120 -14.116 -25.992 1.00 94.44 183 GLY A N 1
ATOM 1424 C CA . GLY A 1 183 ? 17.920 -14.249 -26.826 1.00 94.44 183 GLY A CA 1
ATOM 1425 C C . GLY A 1 183 ? 16.870 -13.142 -26.653 1.00 94.44 183 GLY A C 1
ATOM 1426 O O . GLY A 1 183 ? 15.842 -13.171 -27.319 1.00 94.44 183 GLY A O 1
ATOM 1427 N N . CYS A 1 184 ? 17.086 -12.157 -25.781 1.00 95.62 184 CYS A N 1
ATOM 1428 C CA . CYS A 1 184 ? 16.237 -10.968 -25.700 1.00 95.62 184 CYS A CA 1
ATOM 1429 C C . CYS A 1 184 ? 16.763 -9.872 -26.641 1.00 95.62 184 CYS A C 1
ATOM 1431 O O . CYS A 1 184 ? 17.468 -8.962 -26.208 1.00 95.62 184 CYS A O 1
ATOM 1433 N N . THR A 1 185 ? 16.441 -9.966 -27.932 1.00 94.56 185 THR A N 1
ATOM 1434 C CA . THR A 1 185 ? 16.974 -9.071 -28.980 1.00 94.56 185 THR A CA 1
ATOM 1435 C C . THR A 1 185 ? 16.025 -7.936 -29.376 1.00 94.56 185 THR A C 1
ATOM 1437 O O . THR A 1 185 ? 16.500 -6.884 -29.799 1.00 94.56 185 THR A O 1
ATOM 1440 N N . THR A 1 186 ? 14.713 -8.100 -29.177 1.00 94.19 186 THR A N 1
ATOM 1441 C CA . THR A 1 186 ? 13.665 -7.201 -29.706 1.00 94.19 186 THR A CA 1
ATOM 1442 C C . THR A 1 186 ? 13.321 -5.999 -28.824 1.00 94.19 186 THR A C 1
ATOM 1444 O O . THR A 1 186 ? 12.648 -5.080 -29.275 1.00 94.19 186 THR A O 1
ATOM 1447 N N . HIS A 1 187 ? 13.760 -5.975 -27.564 1.00 94.06 187 HIS A N 1
ATOM 1448 C CA . HIS A 1 187 ? 13.446 -4.898 -26.620 1.00 94.06 187 HIS A CA 1
ATOM 1449 C C . HIS A 1 187 ? 14.706 -4.244 -26.058 1.00 94.06 187 HIS A C 1
ATOM 1451 O O . HIS A 1 187 ? 15.752 -4.886 -25.959 1.00 94.06 187 HIS A O 1
ATOM 1457 N N . ARG A 1 188 ? 14.601 -2.971 -25.651 1.00 94.81 188 ARG A N 1
ATOM 1458 C CA . ARG A 1 188 ? 15.725 -2.169 -25.130 1.00 94.81 188 ARG A CA 1
ATOM 1459 C C . ARG A 1 188 ? 16.356 -2.771 -23.872 1.00 94.81 188 ARG A C 1
ATOM 1461 O O . ARG A 1 188 ? 17.574 -2.805 -23.750 1.00 94.81 188 ARG A O 1
ATOM 1468 N N . ASN A 1 189 ? 15.534 -3.227 -22.932 1.00 96.12 189 ASN A N 1
ATOM 1469 C CA . ASN A 1 189 ? 15.960 -3.874 -21.692 1.00 96.12 189 ASN A CA 1
ATOM 1470 C C . ASN A 1 189 ? 14.864 -4.812 -21.173 1.00 96.12 189 ASN A C 1
ATOM 1472 O O . ASN A 1 189 ? 13.723 -4.772 -21.637 1.00 96.12 189 ASN A O 1
ATOM 1476 N N . CYS A 1 190 ? 15.196 -5.664 -20.209 1.00 97.44 190 CYS A N 1
ATOM 1477 C CA . CYS A 1 190 ? 14.292 -6.721 -19.765 1.00 97.44 190 CYS A CA 1
ATOM 1478 C C . CYS A 1 190 ? 13.240 -6.265 -18.730 1.00 97.44 190 CYS A C 1
ATOM 1480 O O . CYS A 1 190 ? 12.615 -7.110 -18.092 1.00 97.44 190 CYS A O 1
ATOM 1482 N N . ALA A 1 191 ? 13.018 -4.955 -18.561 1.00 96.62 191 ALA A N 1
ATOM 1483 C CA . ALA A 1 191 ? 12.148 -4.392 -17.522 1.00 96.62 191 ALA A CA 1
ATOM 1484 C C . ALA A 1 191 ? 10.662 -4.759 -17.656 1.00 96.62 191 ALA A C 1
ATOM 1486 O O . ALA A 1 191 ? 9.937 -4.672 -16.669 1.00 96.62 191 ALA A O 1
ATOM 1487 N N . ASN A 1 192 ? 10.241 -5.189 -18.849 1.00 95.38 192 ASN A N 1
ATOM 1488 C CA . ASN A 1 192 ? 8.901 -5.701 -19.157 1.00 95.38 192 ASN A CA 1
ATOM 1489 C C . ASN A 1 192 ? 8.964 -7.107 -19.793 1.00 95.38 192 ASN A C 1
ATOM 1491 O O . ASN A 1 192 ? 8.085 -7.500 -20.552 1.00 95.38 192 ASN A O 1
ATOM 1495 N N . CYS A 1 193 ? 10.045 -7.861 -19.558 1.00 95.88 193 CYS A N 1
ATOM 1496 C CA . CYS A 1 193 ? 10.266 -9.160 -20.192 1.00 95.88 193 CYS A CA 1
ATOM 1497 C C . CYS A 1 193 ? 9.772 -10.312 -19.304 1.00 95.88 193 CYS A C 1
ATOM 1499 O O . CYS A 1 193 ? 10.309 -10.526 -18.215 1.00 95.88 193 CYS A O 1
ATOM 1501 N N . LEU A 1 194 ? 8.832 -11.123 -19.810 1.00 95.12 194 LEU A N 1
ATOM 1502 C CA . LEU A 1 194 ? 8.306 -12.296 -19.097 1.00 95.12 194 LEU A CA 1
ATOM 1503 C C . LEU A 1 194 ? 9.411 -13.286 -18.691 1.00 95.12 194 LEU A C 1
ATOM 1505 O O . LEU A 1 194 ? 9.427 -13.755 -17.556 1.00 95.12 194 LEU A O 1
ATOM 1509 N N . ARG A 1 195 ? 10.389 -13.553 -19.572 1.00 95.75 195 ARG A N 1
ATOM 1510 C CA . ARG A 1 195 ? 11.524 -14.451 -19.268 1.00 95.75 195 ARG A CA 1
ATOM 1511 C C . ARG A 1 195 ? 12.336 -13.955 -18.069 1.00 95.75 195 ARG A C 1
ATOM 1513 O O . ARG A 1 195 ? 12.738 -14.751 -17.224 1.00 95.75 195 ARG A O 1
ATOM 1520 N N . TYR A 1 196 ? 12.554 -12.643 -17.972 1.00 96.62 196 TYR A N 1
ATOM 1521 C CA . TYR A 1 196 ? 13.252 -12.050 -16.831 1.00 96.62 196 TYR A CA 1
ATOM 1522 C C . TYR A 1 196 ? 12.418 -12.138 -15.557 1.00 96.62 196 TYR A C 1
ATOM 1524 O O . TYR A 1 196 ? 12.937 -12.554 -14.523 1.00 96.62 196 TYR A O 1
ATOM 1532 N N . ALA A 1 197 ? 11.126 -11.809 -15.643 1.00 95.75 197 ALA A N 1
ATOM 1533 C CA . ALA A 1 197 ? 10.204 -11.886 -14.516 1.00 95.75 197 ALA A CA 1
ATOM 1534 C C . ALA A 1 197 ? 10.116 -13.313 -13.943 1.00 95.75 197 ALA A C 1
ATOM 1536 O O . ALA A 1 197 ? 10.233 -13.493 -12.734 1.00 95.75 197 ALA A O 1
ATOM 1537 N N . LEU A 1 198 ? 10.006 -14.343 -14.792 1.00 95.75 198 LEU A N 1
ATOM 1538 C CA . LEU A 1 198 ? 9.960 -15.748 -14.360 1.00 95.75 198 LEU A CA 1
ATOM 1539 C C . LEU A 1 198 ? 11.290 -16.226 -13.754 1.00 95.75 198 LEU A C 1
ATOM 1541 O O . LEU A 1 198 ? 11.297 -16.933 -12.740 1.00 95.75 198 LEU A O 1
ATOM 1545 N N . ARG A 1 199 ? 12.429 -15.792 -14.315 1.00 94.94 199 ARG A N 1
ATOM 1546 C CA . ARG A 1 199 ? 13.751 -16.061 -13.726 1.00 94.94 199 ARG A CA 1
ATOM 1547 C C . ARG A 1 199 ? 13.892 -15.407 -12.350 1.00 94.94 199 ARG A C 1
ATOM 1549 O O . ARG A 1 199 ? 14.408 -16.032 -11.427 1.00 94.94 199 ARG A O 1
ATOM 1556 N N . TRP A 1 200 ? 13.423 -14.169 -12.198 1.00 94.62 200 TRP A N 1
ATOM 1557 C CA . TRP A 1 200 ? 13.412 -13.471 -10.914 1.00 94.62 200 TRP A CA 1
ATOM 1558 C C . TRP A 1 200 ? 12.489 -14.156 -9.903 1.00 94.62 200 TRP A C 1
ATOM 1560 O O . TRP A 1 200 ? 12.914 -14.414 -8.779 1.00 94.62 200 TRP A O 1
ATOM 1570 N N . ARG A 1 201 ? 11.264 -14.519 -10.312 1.00 93.62 201 ARG A N 1
ATOM 1571 C CA . ARG A 1 201 ? 10.296 -15.258 -9.484 1.00 93.62 201 ARG A CA 1
ATOM 1572 C C . ARG A 1 201 ? 10.922 -16.511 -8.881 1.00 93.62 201 ARG A C 1
ATOM 1574 O O . ARG A 1 201 ? 10.769 -16.737 -7.690 1.00 93.62 201 ARG A O 1
ATOM 1581 N N . SER A 1 202 ? 11.666 -17.280 -9.673 1.00 93.88 202 SER A N 1
ATOM 1582 C CA . SER A 1 202 ? 12.332 -18.500 -9.194 1.00 93.88 202 SER A CA 1
ATOM 1583 C C . SER A 1 202 ? 13.307 -18.217 -8.043 1.00 93.88 202 SER A C 1
ATOM 1585 O O . SER A 1 202 ? 13.321 -18.940 -7.054 1.00 93.88 202 SER A O 1
ATOM 1587 N N . ARG A 1 203 ? 14.069 -17.115 -8.118 1.00 91.19 203 ARG A N 1
ATOM 1588 C CA . ARG A 1 203 ? 14.978 -16.689 -7.037 1.00 91.19 203 ARG A CA 1
ATOM 1589 C C . ARG A 1 203 ? 14.227 -16.226 -5.794 1.00 91.19 203 ARG A C 1
ATOM 1591 O O . ARG A 1 203 ? 14.650 -16.524 -4.685 1.00 91.19 203 ARG A O 1
ATOM 1598 N N . VAL A 1 204 ? 13.132 -15.486 -5.977 1.00 91.38 204 VAL A N 1
ATOM 1599 C CA . VAL A 1 204 ? 12.298 -15.016 -4.861 1.00 91.38 204 VAL A CA 1
ATOM 1600 C C . VAL A 1 204 ? 11.668 -16.195 -4.129 1.00 91.38 204 VAL A C 1
ATOM 1602 O O . VAL A 1 204 ? 11.724 -16.227 -2.908 1.00 91.38 204 VAL A O 1
ATOM 1605 N N . LEU A 1 205 ? 11.133 -17.178 -4.856 1.00 89.44 205 LEU A N 1
ATOM 1606 C CA . LEU A 1 205 ? 10.566 -18.386 -4.255 1.00 89.44 205 LEU A CA 1
ATOM 1607 C C . LEU A 1 205 ? 11.619 -19.200 -3.503 1.00 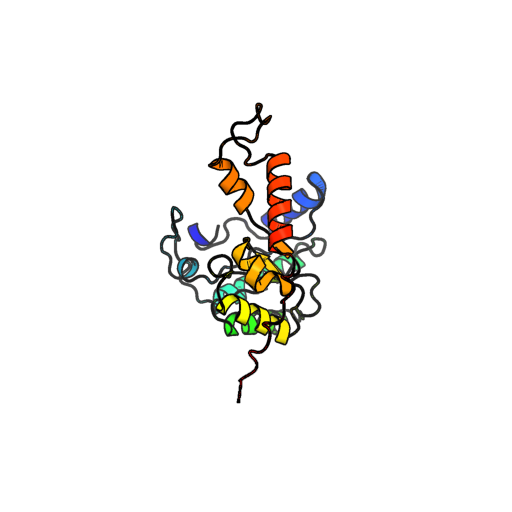89.44 205 LEU A C 1
ATOM 1609 O O . LEU A 1 205 ? 11.350 -19.640 -2.394 1.00 89.44 205 LEU A O 1
ATOM 1613 N N . ALA A 1 206 ? 12.822 -19.344 -4.063 1.00 87.12 206 ALA A N 1
ATOM 1614 C CA . ALA A 1 206 ? 13.919 -20.019 -3.374 1.00 87.12 206 ALA A CA 1
ATOM 1615 C C . ALA A 1 206 ? 14.324 -19.296 -2.076 1.00 87.12 206 ALA A C 1
ATOM 1617 O O . ALA A 1 206 ? 14.576 -19.943 -1.070 1.00 87.12 206 ALA A O 1
ATOM 1618 N N . ALA A 1 207 ? 14.350 -17.961 -2.078 1.00 81.62 207 ALA A N 1
ATOM 1619 C CA . ALA A 1 207 ? 14.695 -17.176 -0.893 1.00 81.62 207 ALA A CA 1
ATOM 1620 C C . ALA A 1 207 ? 13.572 -17.094 0.155 1.00 81.62 207 ALA A C 1
ATOM 1622 O O . ALA A 1 207 ? 13.851 -16.881 1.330 1.00 81.62 207 ALA A O 1
ATOM 1623 N N . ALA A 1 208 ? 12.313 -17.214 -0.272 1.00 80.56 208 ALA A N 1
ATOM 1624 C CA . ALA A 1 208 ? 11.148 -17.244 0.609 1.00 80.56 208 ALA A CA 1
ATOM 1625 C C . ALA A 1 208 ? 10.848 -18.652 1.146 1.00 80.56 208 ALA A C 1
ATOM 1627 O O . ALA A 1 208 ? 10.014 -18.792 2.040 1.00 80.56 208 ALA A O 1
ATOM 1628 N N . ALA A 1 209 ? 11.498 -19.689 0.606 1.00 78.25 209 ALA A N 1
ATOM 1629 C CA . ALA A 1 209 ? 11.391 -21.034 1.142 1.00 78.25 209 ALA A CA 1
ATOM 1630 C C . ALA A 1 209 ? 11.861 -21.027 2.609 1.00 78.25 209 ALA A C 1
ATOM 1632 O O . ALA A 1 209 ? 12.903 -20.427 2.909 1.00 78.25 209 ALA A O 1
ATOM 1633 N N . PRO A 1 210 ? 11.118 -21.671 3.528 1.00 64.06 210 PRO A N 1
ATOM 1634 C CA . PRO A 1 210 ? 11.558 -21.804 4.906 1.00 64.06 210 PRO A CA 1
ATOM 1635 C C . PRO A 1 210 ? 12.946 -22.436 4.893 1.00 64.06 210 PRO A C 1
ATOM 1637 O O . PRO A 1 210 ? 13.125 -23.526 4.347 1.00 64.06 210 PRO A O 1
ATOM 1640 N N . HIS A 1 211 ? 13.939 -21.758 5.466 1.00 56.88 211 HIS A N 1
ATOM 1641 C CA . HIS A 1 211 ? 15.181 -22.445 5.774 1.00 56.88 211 HIS A CA 1
ATOM 1642 C C . HIS A 1 211 ? 14.795 -23.480 6.823 1.00 56.88 211 HIS A C 1
ATOM 1644 O O . HIS A 1 211 ? 14.347 -23.112 7.910 1.00 56.88 211 HIS A O 1
ATOM 1650 N N . THR A 1 212 ? 14.893 -24.768 6.491 1.00 42.47 212 THR A N 1
ATOM 1651 C CA . THR A 1 212 ? 14.859 -25.808 7.513 1.00 42.47 212 THR A CA 1
ATOM 1652 C C . THR A 1 212 ? 15.946 -25.441 8.506 1.00 42.47 212 THR A C 1
ATOM 1654 O O . THR A 1 212 ? 17.129 -25.504 8.171 1.00 42.47 212 THR A O 1
ATOM 1657 N N . HIS A 1 213 ? 15.548 -24.980 9.690 1.00 40.50 213 HIS A N 1
ATOM 1658 C CA . HIS A 1 213 ? 16.456 -24.819 10.808 1.00 40.50 213 HIS A CA 1
ATOM 1659 C C . HIS A 1 213 ? 17.092 -26.194 11.020 1.00 40.50 213 HIS A C 1
ATOM 1661 O O . HIS A 1 213 ? 16.446 -27.104 11.534 1.00 40.50 213 HIS A O 1
ATOM 1667 N N . GLN A 1 214 ? 18.333 -26.379 10.570 1.00 35.06 214 GLN A N 1
ATOM 1668 C CA . GLN A 1 214 ? 19.138 -27.456 11.115 1.00 35.06 214 GLN A CA 1
ATOM 1669 C C . GLN A 1 214 ? 19.355 -27.083 12.583 1.00 35.06 214 GLN A C 1
ATOM 1671 O O . GLN A 1 214 ? 19.848 -25.980 12.847 1.00 35.06 214 GLN A O 1
ATOM 1676 N N . PRO A 1 215 ? 18.934 -27.921 13.543 1.00 35.47 215 PRO A N 1
ATOM 1677 C CA . PRO A 1 215 ? 19.262 -27.676 14.933 1.00 35.47 215 PRO A CA 1
ATOM 1678 C C . PRO A 1 215 ? 20.784 -27.635 15.047 1.00 35.47 215 PRO A C 1
ATOM 1680 O O . PRO A 1 215 ? 21.474 -28.573 14.646 1.00 35.47 215 PRO A O 1
ATOM 1683 N N . THR A 1 216 ? 21.304 -26.521 15.560 1.00 37.16 216 THR A N 1
ATOM 1684 C CA . THR A 1 216 ? 22.698 -26.410 15.982 1.00 37.16 216 THR A CA 1
ATOM 1685 C C . THR A 1 216 ? 22.978 -27.589 16.916 1.00 37.16 216 THR A C 1
ATOM 1687 O O . THR A 1 216 ? 22.295 -27.694 17.939 1.00 37.16 216 THR A O 1
ATOM 1690 N N . PRO A 1 217 ? 23.912 -28.504 16.599 1.00 38.16 217 PRO A N 1
ATOM 1691 C CA . PRO A 1 217 ? 24.214 -29.591 17.511 1.00 38.16 217 PRO A CA 1
ATOM 1692 C C . PRO A 1 217 ? 24.726 -28.978 18.812 1.00 38.16 217 PRO A C 1
ATOM 1694 O O . PRO A 1 217 ? 25.679 -28.194 18.810 1.00 38.16 217 PRO A O 1
ATOM 1697 N N . LEU A 1 218 ? 24.045 -29.307 19.913 1.00 40.84 218 LEU A N 1
ATOM 1698 C CA . LEU A 1 218 ? 24.491 -28.992 21.263 1.00 40.84 218 LEU A CA 1
ATOM 1699 C C . LEU A 1 218 ? 25.942 -29.461 21.385 1.00 40.84 218 LEU A C 1
ATOM 1701 O O . LEU A 1 218 ? 26.235 -30.650 21.227 1.00 40.84 218 LEU A O 1
ATOM 1705 N N . ARG A 1 219 ? 26.858 -28.518 21.629 1.00 39.12 219 ARG A N 1
ATOM 1706 C CA . ARG A 1 219 ? 28.212 -28.857 22.058 1.00 39.12 219 ARG A CA 1
ATOM 1707 C C . ARG A 1 219 ? 28.064 -29.648 23.353 1.00 39.12 219 ARG A C 1
ATOM 1709 O O . ARG A 1 219 ? 27.603 -29.103 24.348 1.00 39.12 219 ARG A O 1
ATOM 1716 N N . LYS A 1 220 ? 28.420 -30.933 23.318 1.00 37.31 220 LYS A N 1
ATOM 1717 C CA . LYS A 1 220 ? 28.679 -31.701 24.534 1.00 37.31 220 LYS A CA 1
ATOM 1718 C C . LYS A 1 220 ? 29.834 -31.009 25.251 1.00 37.31 220 LYS A C 1
ATOM 1720 O O . LYS A 1 220 ? 30.934 -30.948 24.704 1.00 37.31 220 LYS A O 1
ATOM 1725 N N . GLU A 1 221 ? 29.567 -30.464 26.428 1.00 40.50 221 GLU A N 1
ATOM 1726 C CA . GLU A 1 221 ? 30.613 -30.148 27.392 1.00 40.50 221 GLU A CA 1
ATOM 1727 C C . GLU A 1 221 ? 31.282 -31.474 27.773 1.00 40.50 221 GLU A C 1
ATOM 1729 O O . GLU A 1 221 ? 30.614 -32.429 28.175 1.00 40.50 221 GLU A O 1
ATOM 1734 N N . ALA A 1 222 ? 32.584 -31.566 27.512 1.00 41.03 222 ALA A N 1
ATOM 1735 C CA . ALA A 1 222 ? 33.413 -32.646 28.017 1.00 41.03 222 ALA A CA 1
ATOM 1736 C C . ALA A 1 222 ? 33.770 -32.325 29.474 1.00 41.03 222 ALA A C 1
ATOM 1738 O O . ALA A 1 222 ? 34.077 -31.173 29.785 1.00 41.03 222 ALA A O 1
ATOM 1739 N N . ALA A 1 223 ? 33.657 -33.354 30.314 1.00 43.19 223 ALA A N 1
ATOM 1740 C CA . ALA A 1 223 ? 34.016 -33.372 31.728 1.00 43.19 223 ALA A CA 1
ATOM 1741 C C . ALA A 1 223 ? 35.493 -33.037 31.980 1.00 43.19 223 ALA A C 1
ATOM 1743 O O . ALA A 1 223 ? 36.319 -33.309 31.076 1.00 43.19 223 ALA A O 1
#

Radius of gyration: 20.03 Å; chains: 1; bounding box: 54×52×61 Å

pLDDT: mean 92.12, std 13.61, range [35.06, 98.88]

Foldseek 3Di:
DCQAVVDDPQDLLNVLVVQVCCCPVVNPCPEAEFPAAAQACCQAVWDDDVPDTGPHNVDHQVVRLVVQLVRLVVNCVSCVPGRYAREFHDDALVSSVVSQVVNCVVPVDNLLPTQEYEYHNCQVPLLPVRVVSSLVSCVVSNNQAYEYEADDLNSLLRCVVSYNYYDHLVQLVVQVVDDADVPPDPDPTCSVPPVSVVVVVVVSCVSNPPDPPPPDPPPPDDD

Secondary structure (DSSP, 8-state):
-HHHHSS-SS-HHHHHHHHHHIIIII-----B--S-----HHHHT-EEETTEEE------HHHHHHHHHHHHHHHHHH-TTS-BPPEE--SSHHHHHHHHHHHHHHH---TTTSS-EEE-S-TTTTTSHHHHHHHHHHHHTT---EEETT--HHHHHHHGGG-SEE--SHHHHHHTTSPPPTT--SSSSGGG-HHHHHHHHHHHHHHHS----PPPPP-----

InterPro domains:
  IPR055645 DeoxyPurine in DNA protein A [PF23859] (8-219)

Sequence (223 aa):
MVQQTRRWTIGPGEYVARLRRYRDEIGRLLWAAPQDWMCEPVVIAGGQVGPVRFAGTGLSVAEHQRRTVANFAQLRELAPDLPIIPVVQGWERDDYLRCVDLYDHMLGVDLSTAPLVGLGSVCRRQATGEAGRILAALHGVGVRRIHGFGFKTLGLSAHGHLLTSVDSLAWSLDARRRPRLPGCTTHRNCANCLRYALRWRSRVLAAAAPHTHQPTPLRKEAA

Organism: NCBI:txid53372